Protein AF-A0A938W3B5-F1 (afdb_monomer_lite)

Sequence (223 aa):
MLPTAHIEVTWATLNLLQRKRGLFLDADYRLMALAALAPDVLDKPLALTLYRNTDAALFWGHNLWLHLAVWAAAWAWSRRQPAGAPFSAGRRSSLTPYLLAFSGHLVADRMWGFQESLFYPIGAGYWHPWVHVGKPAAMLDAYLEIVRTTPILLVFESLGLALLAWLVWDRGLWRRPALAAFLLTGRPPVAADAGPRSPAPTTRPAASRFRPILRWLFGWLLR

Structure (mmCIF, N/CA/C/O backbone):
data_AF-A0A938W3B5-F1
#
_entry.id   AF-A0A938W3B5-F1
#
loop_
_atom_site.group_PDB
_atom_site.id
_atom_site.type_symbol
_atom_site.label_atom_id
_atom_site.label_alt_id
_atom_site.label_comp_id
_atom_site.label_asym_id
_atom_site.label_entity_id
_atom_site.label_seq_id
_atom_site.pdbx_PDB_ins_code
_atom_site.Cartn_x
_atom_site.Cartn_y
_atom_site.Cartn_z
_atom_site.occupancy
_atom_site.B_iso_or_equiv
_atom_site.auth_seq_id
_atom_site.auth_comp_id
_atom_site.auth_asym_id
_atom_site.auth_atom_id
_atom_site.pdbx_PDB_model_num
ATOM 1 N N . MET A 1 1 ? 1.449 -6.866 -7.470 1.00 87.06 1 MET A N 1
ATOM 2 C CA . MET A 1 1 ? 0.043 -7.345 -7.486 1.00 87.06 1 MET A CA 1
ATOM 3 C C . MET A 1 1 ? -0.791 -6.277 -8.193 1.00 87.06 1 MET A C 1
ATOM 5 O O . MET A 1 1 ? -0.211 -5.267 -8.568 1.00 87.06 1 MET A O 1
ATOM 9 N N . LEU A 1 2 ? -2.089 -6.454 -8.469 1.00 91.44 2 LEU A N 1
ATOM 10 C CA . LEU A 1 2 ? -2.894 -5.298 -8.892 1.00 91.44 2 LEU A CA 1
ATOM 11 C C . LEU A 1 2 ? -3.271 -4.457 -7.660 1.00 91.44 2 LEU A C 1
ATOM 13 O O . LEU A 1 2 ? -3.281 -4.977 -6.537 1.00 91.44 2 LEU A O 1
ATOM 17 N N . PRO A 1 3 ? -3.619 -3.167 -7.847 1.00 92.12 3 PRO A N 1
ATOM 18 C CA . PRO A 1 3 ? -3.956 -2.262 -6.746 1.00 92.12 3 PRO A CA 1
ATOM 19 C C . PRO A 1 3 ? -5.003 -2.823 -5.771 1.00 92.12 3 PRO A C 1
ATOM 21 O O . PRO A 1 3 ? -4.908 -2.617 -4.562 1.00 92.12 3 PRO A O 1
ATOM 24 N N . THR A 1 4 ? -5.988 -3.561 -6.283 1.00 94.75 4 THR A N 1
ATOM 25 C CA . THR A 1 4 ? -7.049 -4.200 -5.495 1.00 94.75 4 THR A CA 1
ATOM 26 C C . THR A 1 4 ? -6.487 -5.173 -4.470 1.00 94.75 4 THR A C 1
ATOM 28 O O . THR A 1 4 ? -6.723 -4.993 -3.273 1.00 94.75 4 THR A O 1
ATOM 31 N N . ALA A 1 5 ? -5.654 -6.123 -4.889 1.00 95.38 5 ALA A N 1
ATOM 32 C CA . ALA A 1 5 ? -5.126 -7.125 -3.978 1.00 95.38 5 ALA A CA 1
ATOM 33 C C . ALA A 1 5 ? -4.217 -6.535 -2.882 1.00 95.38 5 ALA A C 1
ATOM 35 O O . ALA A 1 5 ? -4.187 -7.069 -1.769 1.00 95.38 5 ALA A O 1
ATOM 36 N N . HIS A 1 6 ? -3.535 -5.403 -3.121 1.00 97.00 6 HIS A N 1
ATOM 37 C CA . HIS A 1 6 ? -2.806 -4.698 -2.054 1.00 97.00 6 HIS A CA 1
ATOM 38 C C . HIS A 1 6 ? -3.739 -4.240 -0.932 1.00 97.00 6 HIS A C 1
ATOM 40 O O . HIS A 1 6 ? -3.416 -4.417 0.245 1.00 97.00 6 HIS A O 1
ATOM 46 N N . ILE A 1 7 ? -4.903 -3.679 -1.270 1.00 97.94 7 ILE A N 1
ATOM 47 C CA . ILE A 1 7 ? -5.892 -3.235 -0.280 1.00 97.94 7 ILE A CA 1
ATOM 48 C C . ILE A 1 7 ? -6.441 -4.440 0.479 1.00 97.94 7 ILE A C 1
ATOM 50 O O . ILE A 1 7 ? -6.482 -4.437 1.708 1.00 97.94 7 ILE A O 1
ATOM 54 N N . GLU A 1 8 ? -6.831 -5.481 -0.249 1.00 98.19 8 GLU A N 1
ATOM 55 C CA . GLU A 1 8 ? -7.512 -6.652 0.297 1.00 98.19 8 GLU A CA 1
ATOM 56 C C . GLU A 1 8 ? -6.625 -7.422 1.280 1.00 98.19 8 GLU A C 1
ATOM 58 O O . GLU A 1 8 ? -7.030 -7.683 2.418 1.00 98.19 8 GLU A O 1
ATOM 63 N N . VAL A 1 9 ? -5.379 -7.709 0.889 1.00 97.88 9 VAL A N 1
ATOM 64 C CA . VAL A 1 9 ? -4.388 -8.357 1.758 1.00 97.88 9 VAL A CA 1
ATOM 65 C C . VAL A 1 9 ? -4.057 -7.474 2.961 1.00 97.88 9 VAL A C 1
ATOM 67 O O . VAL A 1 9 ? -3.978 -7.978 4.087 1.00 97.88 9 VAL A O 1
ATOM 70 N N . THR A 1 10 ? -3.907 -6.160 2.764 1.00 98.12 10 THR A N 1
ATOM 71 C CA . THR A 1 10 ? -3.635 -5.211 3.856 1.00 98.12 10 THR A CA 1
ATOM 72 C C . THR A 1 10 ? -4.766 -5.206 4.882 1.00 98.12 10 THR A C 1
ATOM 74 O O . THR A 1 10 ? -4.525 -5.350 6.084 1.00 98.12 10 THR A O 1
ATOM 77 N N . TRP A 1 11 ? -6.010 -5.083 4.422 1.00 98.31 11 TRP A N 1
ATOM 78 C CA . TRP A 1 11 ? -7.192 -5.081 5.276 1.00 98.31 11 TRP A CA 1
ATOM 79 C C . TRP A 1 11 ? -7.374 -6.406 6.009 1.00 98.31 11 TRP A C 1
ATOM 81 O O . TRP A 1 11 ? -7.609 -6.409 7.217 1.00 98.31 11 TRP A O 1
ATOM 91 N N . ALA A 1 12 ? -7.222 -7.534 5.319 1.00 98.12 12 ALA A N 1
ATOM 92 C CA . ALA A 1 12 ? -7.322 -8.847 5.939 1.00 98.12 12 ALA A CA 1
ATOM 93 C C . ALA A 1 12 ? -6.214 -9.079 6.979 1.00 98.12 12 ALA A C 1
ATOM 95 O O . ALA A 1 12 ? -6.479 -9.578 8.075 1.00 98.12 12 ALA A O 1
ATOM 96 N N . THR A 1 13 ? -4.983 -8.651 6.695 1.00 98.12 13 THR A N 1
ATOM 97 C CA . THR A 1 13 ? -3.868 -8.740 7.649 1.00 98.12 13 THR A CA 1
ATOM 98 C C . THR A 1 13 ? -4.131 -7.893 8.890 1.00 98.12 13 THR A C 1
ATOM 100 O O . THR A 1 13 ? -3.985 -8.384 10.013 1.00 98.12 13 THR A O 1
ATOM 103 N N . LEU A 1 14 ? -4.585 -6.647 8.716 1.00 97.50 14 LEU A N 1
ATOM 104 C CA . LEU A 1 14 ? -4.979 -5.791 9.835 1.00 97.50 14 LEU A CA 1
ATOM 105 C C . LEU A 1 14 ? -6.104 -6.436 10.649 1.00 97.50 14 LEU A C 1
ATOM 107 O O . LEU A 1 14 ? -6.022 -6.489 11.877 1.00 97.50 14 LEU A O 1
ATOM 111 N N . ASN A 1 15 ? -7.115 -6.985 9.975 1.00 97.38 15 ASN A N 1
ATOM 112 C CA . ASN A 1 15 ? -8.219 -7.676 10.624 1.00 97.38 15 ASN A CA 1
ATOM 113 C C . ASN A 1 15 ? -7.733 -8.843 11.479 1.00 97.38 15 ASN A C 1
ATOM 115 O O . ASN A 1 15 ? -8.106 -8.962 12.647 1.00 97.38 15 ASN A O 1
ATOM 119 N N . LEU A 1 16 ? -6.852 -9.675 10.927 1.00 96.56 16 LEU A N 1
ATOM 120 C CA . LEU A 1 16 ? -6.270 -10.808 11.631 1.00 96.56 16 LEU A CA 1
ATOM 121 C C . LEU A 1 16 ? -5.488 -10.359 12.873 1.00 96.56 16 LEU A C 1
ATOM 123 O O . LEU A 1 16 ? -5.649 -10.951 13.944 1.00 96.56 16 LEU A O 1
ATOM 127 N N . LEU A 1 17 ? -4.674 -9.306 12.757 1.00 95.69 17 LEU A N 1
ATOM 128 C CA . LEU A 1 17 ? -3.897 -8.751 13.869 1.00 95.69 17 LEU A CA 1
ATOM 129 C C . LEU A 1 17 ? -4.800 -8.178 14.967 1.00 95.69 17 LEU A C 1
ATOM 131 O O . LEU A 1 17 ? -4.591 -8.475 16.146 1.00 95.69 17 LEU A O 1
ATOM 135 N N . GLN A 1 18 ? -5.847 -7.443 14.597 1.00 94.25 18 GLN A N 1
ATOM 136 C CA . GLN A 1 18 ? -6.852 -6.947 15.538 1.00 94.25 18 GLN A CA 1
ATOM 137 C C . GLN A 1 18 ? -7.551 -8.109 16.259 1.00 94.25 18 GLN A C 1
ATOM 139 O O . GLN A 1 18 ? -7.629 -8.126 17.486 1.00 94.25 18 GLN A O 1
ATOM 144 N N . ARG A 1 19 ? -8.004 -9.127 15.517 1.00 92.31 19 ARG A N 1
ATOM 145 C CA . ARG A 1 19 ? -8.781 -10.259 16.053 1.00 92.31 19 ARG A CA 1
ATOM 146 C C . ARG A 1 19 ? -7.960 -11.191 16.936 1.00 92.31 19 ARG A C 1
ATOM 148 O O . ARG A 1 19 ? -8.452 -11.652 17.962 1.00 92.31 19 ARG A O 1
ATOM 155 N N . LYS A 1 20 ? -6.731 -11.515 16.527 1.00 94.44 20 LYS A N 1
ATOM 156 C CA . LYS A 1 20 ? -5.892 -12.514 17.209 1.00 94.44 20 LYS A CA 1
ATOM 157 C C . LYS A 1 20 ? -4.976 -11.911 18.263 1.00 94.44 20 LYS A C 1
ATOM 159 O O . LYS A 1 20 ? -4.578 -12.628 19.177 1.00 94.44 20 LYS A O 1
ATOM 164 N N . ARG A 1 21 ? -4.583 -10.644 18.111 1.00 92.88 21 ARG A N 1
ATOM 165 C CA . ARG A 1 21 ? -3.552 -10.011 18.947 1.00 92.88 21 ARG A CA 1
ATOM 166 C C . ARG A 1 21 ? -4.010 -8.724 19.625 1.00 92.88 21 ARG A C 1
ATOM 168 O O . ARG A 1 21 ? -3.257 -8.211 20.442 1.00 92.88 21 ARG A O 1
ATOM 175 N N . GLY A 1 22 ? -5.198 -8.202 19.307 1.00 90.75 22 GLY A N 1
ATOM 176 C CA . GLY A 1 22 ? -5.665 -6.926 19.854 1.00 90.75 22 GLY A CA 1
ATOM 177 C C . GLY A 1 22 ? -4.799 -5.735 19.428 1.00 90.75 22 GLY A C 1
ATOM 178 O O . GLY A 1 22 ? -4.763 -4.728 20.127 1.00 90.75 22 GLY A O 1
ATOM 179 N N . LEU A 1 23 ? -4.061 -5.855 18.318 1.00 91.88 23 LEU A N 1
ATOM 180 C CA . LEU A 1 23 ? -3.173 -4.801 17.824 1.00 91.88 23 LEU A CA 1
ATOM 181 C C . LEU A 1 23 ? -3.927 -3.852 16.894 1.00 91.88 23 LEU A C 1
ATOM 183 O O . LEU A 1 23 ? -4.778 -4.295 16.129 1.00 91.88 23 LEU A O 1
ATOM 187 N N . PHE A 1 24 ? -3.562 -2.567 16.924 1.00 93.00 24 PHE A N 1
ATOM 188 C CA . PHE A 1 24 ? -4.045 -1.542 15.986 1.00 93.00 24 PHE A CA 1
ATOM 189 C C . PHE A 1 24 ? -5.577 -1.416 15.930 1.00 93.00 24 PHE A C 1
ATOM 191 O O . PHE A 1 24 ? -6.151 -1.216 14.861 1.00 93.00 24 PHE A O 1
ATOM 198 N N . LEU A 1 25 ? -6.263 -1.577 17.067 1.00 91.06 25 LEU A N 1
ATOM 199 C CA . LEU A 1 25 ? -7.733 -1.573 17.149 1.00 91.06 25 LEU A CA 1
ATOM 200 C C . LEU A 1 25 ? -8.373 -0.260 16.671 1.00 91.06 25 LEU A C 1
ATOM 202 O O . LEU A 1 25 ? -9.535 -0.248 16.279 1.00 91.06 25 LEU A O 1
ATOM 206 N N . ASP A 1 26 ? -7.619 0.834 16.704 1.00 90.62 26 ASP A N 1
ATOM 207 C CA . ASP A 1 26 ? -8.043 2.181 16.336 1.00 90.62 26 ASP A CA 1
ATOM 208 C C . ASP A 1 26 ? -7.710 2.572 14.886 1.00 90.62 26 ASP A C 1
ATOM 210 O O . ASP A 1 26 ? -8.119 3.660 14.456 1.00 90.62 26 ASP A O 1
ATOM 214 N N . ALA A 1 27 ? -7.010 1.703 14.143 1.00 93.94 27 ALA A N 1
ATOM 215 C CA . ALA A 1 27 ? -6.615 1.941 12.758 1.00 93.94 27 ALA A CA 1
ATOM 216 C C . ALA A 1 27 ? -7.830 2.078 11.824 1.00 93.94 27 ALA A C 1
ATOM 218 O O . ALA A 1 27 ? -8.776 1.289 11.878 1.00 93.94 27 ALA A O 1
ATOM 219 N N . ASP A 1 28 ? -7.780 3.087 10.956 1.00 95.62 28 ASP A N 1
ATOM 220 C CA . ASP A 1 28 ? -8.790 3.395 9.945 1.00 95.62 28 ASP A CA 1
ATOM 221 C C . ASP A 1 28 ? -8.452 2.650 8.646 1.00 95.62 28 ASP A C 1
ATOM 223 O O . ASP A 1 28 ? -7.429 2.904 8.010 1.00 95.62 28 ASP A O 1
ATOM 227 N N . TYR A 1 29 ? -9.316 1.727 8.228 1.00 97.56 29 TYR A N 1
ATOM 228 C CA . TYR A 1 29 ? -9.116 0.898 7.040 1.00 97.56 29 TYR A CA 1
ATOM 229 C C . TYR A 1 29 ? -9.048 1.726 5.748 1.00 97.56 29 TYR A C 1
ATOM 231 O O . TYR A 1 29 ? -8.360 1.334 4.810 1.00 97.56 29 TYR A O 1
ATOM 239 N N . ARG A 1 30 ? -9.675 2.902 5.679 1.00 97.94 30 ARG A N 1
ATOM 240 C CA . ARG A 1 30 ? -9.581 3.779 4.500 1.00 97.94 30 ARG A CA 1
ATOM 241 C C . ARG A 1 30 ? -8.179 4.351 4.385 1.00 97.94 30 ARG A C 1
ATOM 243 O O . ARG A 1 30 ? -7.579 4.293 3.318 1.00 97.94 30 ARG A O 1
ATOM 250 N N . LEU A 1 31 ? -7.630 4.830 5.502 1.00 97.50 31 LEU A N 1
ATOM 251 C CA . LEU A 1 31 ? -6.246 5.300 5.552 1.00 97.50 31 LEU A CA 1
ATOM 252 C C . LEU A 1 31 ? -5.253 4.158 5.303 1.00 97.50 31 LEU A C 1
ATOM 254 O O . LEU A 1 31 ? -4.228 4.382 4.673 1.00 97.50 31 LEU A O 1
ATOM 258 N N . MET A 1 32 ? -5.568 2.930 5.725 1.00 98.12 32 MET A N 1
ATOM 259 C CA . MET A 1 32 ? -4.772 1.747 5.374 1.00 98.12 32 MET A CA 1
ATOM 260 C C . MET A 1 32 ? -4.786 1.459 3.875 1.00 98.12 32 MET A C 1
ATOM 262 O O . MET A 1 32 ? -3.739 1.140 3.326 1.00 98.12 32 MET A O 1
ATOM 266 N N . ALA A 1 33 ? -5.941 1.589 3.214 1.00 98.12 33 ALA A N 1
ATOM 267 C CA . ALA A 1 33 ? -6.038 1.432 1.764 1.00 98.12 33 ALA A CA 1
ATOM 268 C C . ALA A 1 33 ? -5.225 2.515 1.044 1.00 98.12 33 ALA A C 1
ATOM 270 O O . ALA A 1 33 ? -4.438 2.198 0.159 1.00 98.12 33 ALA A O 1
ATOM 271 N N . LEU A 1 34 ? -5.345 3.777 1.474 1.00 98.00 34 LEU A N 1
ATOM 272 C CA . LEU A 1 34 ? -4.538 4.872 0.932 1.00 98.00 34 LEU A CA 1
ATOM 273 C C . LEU A 1 34 ? -3.041 4.632 1.143 1.00 98.00 34 LEU A C 1
ATOM 275 O O . LEU A 1 34 ? -2.269 4.802 0.209 1.00 98.00 34 LEU A O 1
ATOM 279 N N . ALA A 1 35 ? -2.627 4.199 2.335 1.00 98.00 35 ALA A N 1
ATOM 280 C CA . ALA A 1 35 ? -1.230 3.891 2.622 1.00 98.00 35 ALA A CA 1
ATOM 281 C C . ALA A 1 35 ? -0.712 2.726 1.765 1.00 98.00 35 ALA A C 1
ATOM 283 O O . ALA A 1 35 ? 0.391 2.813 1.234 1.00 98.00 35 ALA A O 1
ATOM 284 N N . ALA A 1 36 ? -1.514 1.672 1.588 1.00 98.19 36 ALA A N 1
ATOM 285 C CA . ALA A 1 36 ? -1.175 0.528 0.747 1.00 98.19 36 ALA A CA 1
ATOM 286 C C . ALA A 1 36 ? -1.092 0.883 -0.744 1.00 98.19 36 ALA A C 1
ATOM 288 O O . ALA A 1 36 ? -0.354 0.227 -1.463 1.00 98.19 36 ALA A O 1
ATOM 289 N N . LEU A 1 37 ? -1.829 1.894 -1.212 1.00 98.19 37 LEU A N 1
ATOM 290 C CA . LEU A 1 37 ? -1.815 2.352 -2.606 1.00 98.19 37 LEU A CA 1
ATOM 291 C C . LEU A 1 37 ? -0.874 3.532 -2.865 1.00 98.19 37 LEU A C 1
ATOM 293 O O . LEU A 1 37 ? -0.665 3.897 -4.019 1.00 98.19 37 LEU A O 1
ATOM 297 N N . ALA A 1 38 ? -0.342 4.170 -1.823 1.00 98.12 38 ALA A N 1
ATOM 298 C CA . ALA A 1 38 ? 0.432 5.398 -1.968 1.00 98.12 38 ALA A CA 1
ATOM 299 C C . ALA A 1 38 ? 1.646 5.266 -2.913 1.00 98.12 38 ALA A C 1
ATOM 301 O O . ALA A 1 38 ? 1.841 6.199 -3.691 1.00 98.12 38 ALA A O 1
ATOM 302 N N . PRO A 1 39 ? 2.416 4.155 -2.928 1.00 98.38 39 PRO A N 1
ATOM 303 C CA . PRO A 1 39 ? 3.483 3.944 -3.912 1.00 98.38 39 PRO A CA 1
ATOM 304 C C . PRO A 1 39 ? 2.996 4.050 -5.361 1.00 98.38 39 PRO A C 1
ATOM 306 O O . PRO A 1 39 ? 3.491 4.871 -6.129 1.00 98.38 39 PRO A O 1
ATOM 309 N N . ASP A 1 40 ? 1.948 3.301 -5.700 1.00 96.94 40 ASP A N 1
ATOM 310 C CA . ASP A 1 40 ? 1.314 3.308 -7.020 1.00 96.94 40 ASP A CA 1
ATOM 311 C C . ASP A 1 40 ? 0.741 4.673 -7.409 1.00 96.94 40 ASP A C 1
ATOM 313 O O . ASP A 1 40 ? 0.864 5.118 -8.552 1.00 96.94 40 ASP A O 1
ATOM 317 N N . VAL A 1 41 ? 0.063 5.330 -6.464 1.00 97.00 41 VAL A N 1
ATOM 318 C CA . VAL A 1 41 ? -0.537 6.654 -6.675 1.00 97.00 41 VAL A CA 1
ATOM 319 C C . VAL A 1 41 ? 0.541 7.711 -6.892 1.00 97.00 41 VAL A C 1
ATOM 321 O O . VAL A 1 41 ? 0.292 8.672 -7.614 1.00 97.00 41 VAL A O 1
ATOM 324 N N . LEU A 1 42 ? 1.726 7.542 -6.302 1.00 97.38 42 LEU A N 1
ATOM 325 C CA . LEU A 1 42 ? 2.864 8.420 -6.542 1.00 97.38 42 LEU A CA 1
ATOM 326 C C . LEU A 1 42 ? 3.485 8.160 -7.919 1.00 97.38 42 LEU A C 1
ATOM 328 O O . LEU A 1 42 ? 3.744 9.106 -8.660 1.00 97.38 42 LEU A O 1
ATOM 332 N N . ASP A 1 43 ? 3.685 6.896 -8.284 1.00 96.69 43 ASP A N 1
ATOM 333 C CA . ASP A 1 43 ? 4.454 6.544 -9.478 1.00 96.69 43 ASP A CA 1
ATOM 334 C C . ASP A 1 43 ? 3.680 6.717 -10.784 1.00 96.69 43 ASP A C 1
ATOM 336 O O . ASP A 1 43 ? 4.255 7.169 -11.772 1.00 96.69 43 ASP A O 1
ATOM 340 N N . LYS A 1 44 ? 2.369 6.452 -10.813 1.00 93.88 44 LYS A N 1
ATOM 341 C CA . LYS A 1 44 ? 1.574 6.568 -12.053 1.00 93.88 44 LYS A CA 1
ATOM 342 C C . LYS A 1 44 ? 1.546 7.994 -12.626 1.00 93.88 44 LYS A C 1
ATOM 344 O O . LYS A 1 44 ? 1.797 8.149 -13.822 1.00 93.88 44 LYS A O 1
ATOM 349 N N . PRO A 1 45 ? 1.297 9.059 -11.837 1.00 95.06 45 PRO A N 1
ATOM 350 C CA . PRO A 1 45 ? 1.410 10.428 -12.332 1.00 95.06 45 PRO A CA 1
ATOM 351 C C . PRO A 1 45 ? 2.826 10.768 -12.797 1.00 95.06 45 PRO A C 1
ATOM 353 O O . PRO A 1 45 ? 2.978 11.439 -13.817 1.00 95.06 45 PRO A O 1
ATOM 356 N N . LEU A 1 46 ? 3.858 10.293 -12.092 1.00 95.56 46 LEU A N 1
ATOM 357 C CA . LEU A 1 46 ? 5.251 10.508 -12.483 1.00 95.56 46 LEU A CA 1
ATOM 358 C C . LEU A 1 46 ? 5.562 9.844 -13.830 1.00 95.56 46 LEU A C 1
ATOM 360 O O . LEU A 1 46 ? 6.152 10.492 -14.694 1.00 95.56 46 LEU A O 1
ATOM 364 N N . ALA A 1 47 ? 5.085 8.615 -14.043 1.00 94.00 47 ALA A N 1
ATOM 365 C CA . ALA A 1 47 ? 5.183 7.887 -15.306 1.00 94.00 47 ALA A CA 1
ATOM 366 C C . ALA A 1 47 ? 4.529 8.653 -16.464 1.00 94.00 47 ALA A C 1
ATOM 368 O O . ALA A 1 47 ? 5.083 8.737 -17.554 1.00 94.00 47 ALA A O 1
ATOM 369 N N . LEU A 1 48 ? 3.357 9.250 -16.229 1.00 93.44 48 LEU A N 1
ATOM 370 C CA . LEU A 1 48 ? 2.597 9.966 -17.258 1.00 93.44 48 LEU A CA 1
ATOM 371 C C . LEU A 1 48 ? 3.120 11.382 -17.541 1.00 93.44 48 LEU A C 1
ATOM 373 O O . LEU A 1 48 ? 2.779 11.963 -18.571 1.00 93.44 48 LEU A O 1
ATOM 377 N N . THR A 1 49 ? 3.921 11.958 -16.640 1.00 94.31 49 THR A N 1
ATOM 378 C CA . THR A 1 49 ? 4.352 13.362 -16.726 1.00 94.31 49 THR A CA 1
ATOM 379 C C . THR A 1 49 ? 5.870 13.499 -16.826 1.00 94.31 49 THR A C 1
ATOM 381 O O . THR A 1 49 ? 6.394 13.726 -17.916 1.00 94.31 49 THR A O 1
ATOM 384 N N . LEU A 1 50 ? 6.581 13.365 -15.706 1.00 96.06 50 LEU A N 1
ATOM 385 C CA . LEU A 1 50 ? 8.014 13.646 -15.593 1.00 96.06 50 LEU A CA 1
ATOM 386 C C . LEU A 1 50 ? 8.893 12.558 -16.225 1.00 96.06 50 LEU A C 1
ATOM 388 O O . LEU A 1 50 ? 9.935 12.876 -16.793 1.00 96.06 50 LEU A O 1
ATOM 392 N N . TYR A 1 51 ? 8.465 11.296 -16.172 1.00 94.56 51 TYR A N 1
ATOM 393 C CA . TYR A 1 51 ? 9.243 10.138 -16.626 1.00 94.56 51 TYR A CA 1
ATOM 394 C C . TYR A 1 51 ? 8.621 9.408 -17.824 1.00 94.56 51 TYR A C 1
ATOM 396 O O . TYR A 1 51 ? 8.918 8.247 -18.084 1.00 94.56 51 TYR A O 1
ATOM 404 N N . ARG A 1 52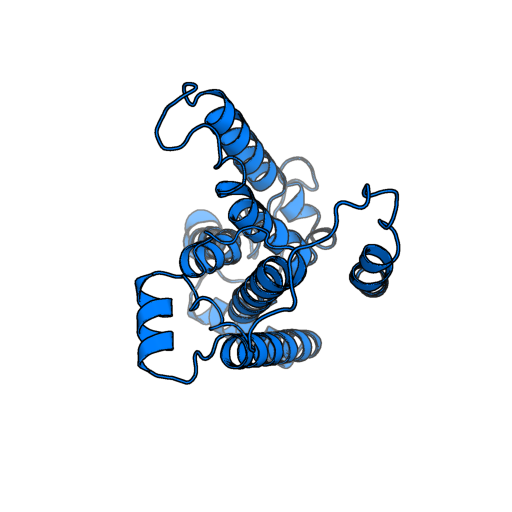 ? 7.808 10.100 -18.628 1.00 92.75 52 ARG A N 1
ATOM 405 C CA . ARG A 1 52 ? 7.106 9.510 -19.788 1.00 92.75 52 ARG A CA 1
ATOM 406 C C . ARG A 1 52 ? 7.990 8.807 -20.828 1.00 92.75 52 ARG A C 1
ATOM 408 O O . ARG A 1 52 ? 7.479 8.021 -21.615 1.00 92.75 52 ARG A O 1
ATOM 415 N N . ASN A 1 53 ? 9.285 9.124 -20.857 1.00 92.06 53 ASN A N 1
ATOM 416 C CA . ASN A 1 53 ? 10.248 8.639 -21.850 1.00 92.06 53 ASN A CA 1
ATOM 417 C C . ASN A 1 53 ? 11.256 7.633 -21.269 1.00 92.06 53 ASN A C 1
ATOM 419 O O . ASN A 1 53 ? 12.242 7.328 -21.930 1.00 92.06 53 ASN A O 1
ATOM 423 N N . THR A 1 54 ? 11.080 7.182 -20.024 1.00 91.69 54 THR A N 1
ATOM 424 C CA . THR A 1 54 ? 12.016 6.233 -19.396 1.00 91.69 54 THR A CA 1
ATOM 425 C C . THR A 1 54 ? 11.591 4.777 -19.563 1.00 91.69 54 THR A C 1
ATOM 427 O O . THR A 1 54 ? 12.286 3.904 -19.060 1.00 91.69 54 THR A O 1
ATOM 430 N N . ASP A 1 55 ? 10.433 4.525 -20.186 1.00 92.50 55 ASP A N 1
ATOM 431 C CA . ASP A 1 55 ? 9.818 3.198 -20.339 1.00 92.50 55 ASP A CA 1
ATOM 432 C C . ASP A 1 55 ? 9.771 2.393 -19.030 1.00 92.50 55 ASP A C 1
ATOM 434 O O . ASP A 1 55 ? 9.923 1.176 -19.016 1.00 92.50 55 ASP A O 1
ATOM 438 N N . ALA A 1 56 ? 9.556 3.088 -17.911 1.00 93.75 56 ALA A N 1
ATOM 439 C CA . ALA A 1 56 ? 9.492 2.519 -16.572 1.00 93.75 56 ALA A CA 1
ATOM 440 C C . ALA A 1 56 ? 8.159 2.888 -15.910 1.00 93.75 56 ALA A C 1
ATOM 442 O O . ALA A 1 56 ? 7.550 3.908 -16.234 1.00 93.75 56 ALA A O 1
ATOM 443 N N . ALA A 1 57 ? 7.718 2.059 -14.966 1.00 93.19 57 ALA A N 1
ATOM 444 C CA . ALA A 1 57 ? 6.508 2.301 -14.174 1.00 93.19 57 ALA A CA 1
ATOM 445 C C . ALA A 1 57 ? 6.773 2.334 -12.660 1.00 93.19 57 ALA A C 1
ATOM 447 O O . ALA A 1 57 ? 5.884 2.705 -11.899 1.00 93.19 57 ALA A O 1
ATOM 448 N N . LEU A 1 58 ? 7.985 1.962 -12.235 1.00 95.56 58 LEU A N 1
ATOM 449 C CA . LEU A 1 58 ? 8.398 1.864 -10.836 1.00 95.56 58 LEU A CA 1
ATOM 450 C C . LEU A 1 58 ? 9.442 2.949 -10.556 1.00 95.56 58 LEU A C 1
ATOM 452 O O . LEU A 1 58 ? 10.588 2.836 -11.006 1.00 95.56 58 LEU A O 1
ATOM 456 N N . PHE A 1 59 ? 9.033 3.993 -9.836 1.00 96.81 59 PHE A N 1
ATOM 457 C CA . PHE A 1 59 ? 9.823 5.192 -9.558 1.00 96.81 59 PHE A CA 1
ATOM 458 C C . PHE A 1 59 ? 10.038 5.369 -8.048 1.00 96.81 59 PHE A C 1
ATOM 460 O O . PHE A 1 59 ? 10.419 4.435 -7.342 1.00 96.81 59 PHE A O 1
ATOM 467 N N . TRP A 1 60 ? 9.844 6.590 -7.543 1.00 97.88 60 TRP A N 1
ATOM 468 C CA . TRP A 1 60 ? 10.110 6.958 -6.159 1.00 97.88 60 TRP A CA 1
ATOM 469 C C . TRP A 1 60 ? 9.191 6.244 -5.171 1.00 97.88 60 TRP A C 1
ATOM 471 O O . TRP A 1 60 ? 9.646 5.890 -4.088 1.00 97.88 60 TRP A O 1
ATOM 481 N N . GLY A 1 61 ? 7.935 5.993 -5.539 1.00 97.69 61 GLY A N 1
ATOM 482 C CA . GLY A 1 61 ? 6.977 5.221 -4.754 1.00 97.69 61 GLY A CA 1
ATOM 483 C C . GLY A 1 61 ? 7.476 3.815 -4.454 1.00 97.69 61 GLY A C 1
ATOM 484 O O . GLY A 1 61 ? 7.258 3.327 -3.354 1.00 97.69 61 GLY A O 1
ATOM 485 N N . HIS A 1 62 ? 8.225 3.219 -5.379 1.00 98.00 62 HIS A N 1
ATOM 486 C CA . HIS A 1 62 ? 8.831 1.897 -5.233 1.00 98.00 62 HIS A CA 1
ATOM 487 C C . HIS A 1 62 ? 10.314 1.924 -4.819 1.00 98.00 62 HIS A C 1
ATOM 489 O O . HIS A 1 62 ? 11.006 0.905 -4.860 1.00 98.00 62 HIS A O 1
ATOM 495 N N . ASN A 1 63 ? 10.823 3.081 -4.398 1.00 97.94 63 ASN A N 1
ATOM 496 C CA . ASN A 1 63 ? 12.229 3.271 -4.069 1.00 97.94 63 ASN A CA 1
ATOM 497 C C . ASN A 1 63 ? 12.501 3.122 -2.564 1.00 97.94 63 ASN A C 1
ATOM 499 O O . ASN A 1 63 ? 11.862 3.771 -1.732 1.00 97.94 63 ASN A O 1
ATOM 503 N N . LEU A 1 64 ? 13.512 2.333 -2.190 1.00 97.81 64 LEU A N 1
ATOM 504 C CA . LEU A 1 64 ? 13.833 2.046 -0.788 1.00 97.81 64 LEU A CA 1
ATOM 505 C C . LEU A 1 64 ? 14.120 3.317 0.021 1.00 97.81 64 LEU A C 1
ATOM 507 O O . LEU A 1 64 ? 13.708 3.416 1.179 1.00 97.81 64 LEU A O 1
ATOM 511 N N . TRP A 1 65 ? 14.802 4.298 -0.571 1.00 97.38 65 TRP A N 1
ATOM 512 C CA . TRP A 1 65 ? 15.185 5.522 0.130 1.00 97.38 65 TRP A CA 1
ATOM 513 C C . TRP A 1 65 ? 13.977 6.373 0.493 1.00 97.38 65 TRP A C 1
ATOM 515 O O . TRP A 1 65 ? 13.951 6.923 1.595 1.00 97.38 65 TRP A O 1
ATOM 525 N N . LEU A 1 66 ? 12.950 6.426 -0.365 1.00 97.94 66 LEU A N 1
ATOM 526 C CA . LEU A 1 66 ? 11.701 7.106 -0.022 1.00 97.94 66 LEU A CA 1
ATOM 527 C C . LEU A 1 66 ? 11.048 6.440 1.191 1.00 97.94 66 LEU A C 1
ATOM 529 O O . LEU A 1 66 ? 10.668 7.127 2.139 1.00 97.94 66 LEU A O 1
ATOM 533 N N . HIS A 1 67 ? 10.970 5.109 1.212 1.00 98.31 67 HIS A N 1
ATOM 534 C CA . HIS A 1 67 ? 10.412 4.393 2.358 1.00 98.31 67 HIS A CA 1
ATOM 535 C C . HIS A 1 67 ? 11.204 4.658 3.640 1.00 98.31 67 HIS A C 1
ATOM 537 O O . HIS A 1 67 ? 10.608 4.998 4.663 1.00 98.31 67 HIS A O 1
ATOM 543 N N . LEU A 1 68 ? 12.535 4.572 3.594 1.00 98.06 68 LEU A N 1
ATOM 544 C CA . LEU A 1 68 ? 13.382 4.882 4.748 1.00 98.06 68 LEU A CA 1
ATOM 545 C C . LEU A 1 68 ? 13.213 6.335 5.211 1.00 98.06 68 LEU A C 1
ATOM 547 O O . LEU A 1 68 ? 13.132 6.578 6.415 1.00 98.06 68 LEU A O 1
ATOM 551 N N . ALA A 1 69 ? 13.090 7.287 4.284 1.00 98.06 69 ALA A N 1
ATOM 552 C CA . ALA A 1 69 ? 12.842 8.689 4.597 1.00 98.06 69 ALA A CA 1
ATOM 553 C C . ALA A 1 69 ? 11.475 8.895 5.268 1.00 98.06 69 ALA A C 1
ATOM 555 O O . ALA A 1 69 ? 11.398 9.590 6.279 1.00 98.06 69 ALA A O 1
ATOM 556 N N . VAL A 1 70 ? 10.411 8.249 4.775 1.00 97.69 70 VAL A N 1
ATOM 557 C CA . VAL A 1 70 ? 9.070 8.294 5.388 1.00 97.69 70 VAL A CA 1
ATOM 558 C C . VAL A 1 70 ? 9.097 7.706 6.802 1.00 97.69 70 VAL A C 1
ATOM 560 O O . VAL A 1 70 ? 8.561 8.311 7.733 1.00 97.69 70 VAL A O 1
ATOM 563 N N . TRP A 1 71 ? 9.778 6.574 7.001 1.00 97.25 71 TRP A N 1
ATOM 564 C CA . TRP A 1 71 ? 9.972 5.982 8.329 1.00 97.25 71 TRP A CA 1
ATOM 565 C C . TRP A 1 71 ? 10.766 6.901 9.265 1.00 97.25 71 TRP A C 1
ATOM 567 O O . TRP A 1 71 ? 10.353 7.119 10.407 1.00 97.25 71 TRP A O 1
ATOM 577 N N . ALA A 1 72 ? 11.874 7.476 8.794 1.00 97.00 72 ALA A N 1
ATOM 578 C CA . ALA A 1 72 ? 12.701 8.396 9.568 1.00 97.00 72 ALA A CA 1
ATOM 579 C C . ALA A 1 72 ? 11.939 9.679 9.933 1.00 97.00 72 ALA A C 1
ATOM 581 O O . ALA A 1 72 ? 12.014 10.134 11.076 1.00 97.00 72 ALA A O 1
ATOM 582 N N . ALA A 1 73 ? 11.153 10.227 9.004 1.00 95.75 73 ALA A N 1
ATOM 583 C CA . ALA A 1 73 ? 10.307 11.392 9.232 1.00 95.75 73 ALA A CA 1
ATOM 584 C C . ALA A 1 73 ? 9.216 11.095 10.268 1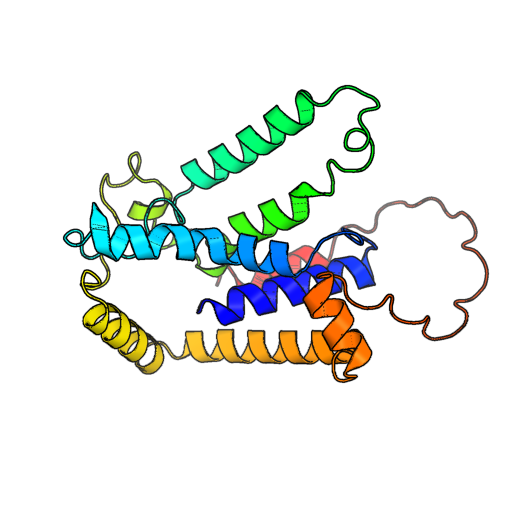.00 95.75 73 ALA A C 1
ATOM 586 O O . ALA A 1 73 ? 9.061 11.855 11.225 1.00 95.75 73 ALA A O 1
ATOM 587 N N . ALA A 1 74 ? 8.512 9.965 10.144 1.00 93.25 74 ALA A N 1
ATOM 588 C CA . ALA A 1 74 ? 7.509 9.545 11.121 1.00 93.25 74 ALA A CA 1
ATOM 589 C C . ALA A 1 74 ? 8.126 9.323 12.512 1.00 93.25 74 ALA A C 1
ATOM 591 O O . ALA A 1 74 ? 7.563 9.739 13.530 1.00 93.25 74 ALA A O 1
ATOM 592 N N . TRP A 1 75 ? 9.317 8.725 12.570 1.00 92.00 75 TRP A N 1
ATOM 593 C CA . TRP A 1 75 ? 10.064 8.548 13.810 1.00 92.00 75 TRP A CA 1
ATOM 594 C C . TRP A 1 75 ? 10.483 9.885 14.432 1.00 92.00 75 TRP A C 1
ATOM 596 O O . TRP A 1 75 ? 10.208 10.115 15.613 1.00 92.00 75 TRP A O 1
ATOM 606 N N . ALA A 1 76 ? 11.077 10.791 13.654 1.00 92.81 76 ALA A N 1
ATOM 607 C CA . ALA A 1 76 ? 11.486 12.117 14.112 1.00 92.81 76 ALA A CA 1
ATOM 608 C C . ALA A 1 76 ? 10.281 12.942 14.591 1.00 92.81 76 ALA A C 1
ATOM 610 O O . ALA A 1 76 ? 10.332 13.550 15.662 1.00 92.81 76 ALA A O 1
ATOM 611 N N . TRP A 1 77 ? 9.165 12.891 13.859 1.00 89.38 77 TRP A N 1
ATOM 612 C CA . TRP A 1 77 ? 7.900 13.506 14.256 1.00 89.38 77 TRP A CA 1
ATOM 613 C C . TRP A 1 77 ? 7.405 12.959 15.597 1.00 89.38 77 TRP A C 1
ATOM 615 O O . TRP A 1 77 ? 7.064 13.720 16.501 1.00 89.38 77 TRP A O 1
ATOM 625 N N . SER A 1 78 ? 7.454 11.636 15.781 1.00 85.50 78 SER A N 1
ATOM 626 C CA . SER A 1 78 ? 7.043 10.982 17.030 1.00 85.50 78 SER A CA 1
ATOM 627 C C . SER A 1 78 ? 7.925 11.323 18.242 1.00 85.50 78 SER A C 1
ATOM 629 O O . SER A 1 78 ? 7.528 11.062 19.381 1.00 85.50 78 SER A O 1
ATOM 631 N N . ARG A 1 79 ? 9.131 11.864 18.025 1.00 86.69 79 ARG A N 1
ATOM 632 C CA . ARG A 1 79 ? 10.026 12.348 19.090 1.00 86.69 79 ARG A CA 1
ATOM 633 C C . ARG A 1 79 ? 9.752 13.794 19.491 1.00 86.69 79 ARG A C 1
ATOM 635 O O . ARG A 1 79 ? 10.058 14.157 20.617 1.00 86.69 79 ARG A O 1
ATOM 642 N N . ARG A 1 80 ? 9.187 14.600 18.589 1.00 86.38 80 ARG A N 1
ATOM 643 C CA . ARG A 1 80 ? 8.907 16.027 18.819 1.00 86.38 80 ARG A CA 1
ATOM 644 C C . ARG A 1 80 ? 7.580 16.287 19.525 1.00 86.38 80 ARG A C 1
ATOM 646 O O . ARG A 1 80 ? 7.335 17.416 19.933 1.00 86.38 80 ARG A O 1
ATOM 653 N N . GLN A 1 81 ? 6.713 15.284 19.652 1.00 79.00 81 GLN A N 1
ATOM 654 C CA . GLN A 1 81 ? 5.435 15.484 20.327 1.00 79.00 81 GLN A CA 1
ATOM 655 C C . GLN A 1 81 ? 5.648 15.679 21.838 1.00 79.00 81 GLN A C 1
ATOM 657 O O . GLN A 1 81 ? 6.261 14.811 22.465 1.00 79.00 81 GLN A O 1
ATOM 662 N N . PRO A 1 82 ? 5.151 16.786 22.426 1.00 76.25 82 PRO A N 1
ATOM 663 C CA . PRO A 1 82 ? 5.294 17.037 23.851 1.00 76.25 82 PRO A CA 1
ATOM 664 C C . PRO A 1 82 ? 4.601 15.938 24.652 1.00 76.25 82 PRO A C 1
ATOM 666 O O . PRO A 1 82 ? 3.500 15.509 24.297 1.00 76.25 82 PRO A O 1
ATOM 669 N N . ALA A 1 83 ? 5.238 15.496 25.738 1.00 66.88 83 ALA A N 1
ATOM 670 C CA . ALA A 1 83 ? 4.637 14.564 26.681 1.00 66.88 83 ALA A CA 1
ATOM 671 C C . ALA A 1 83 ? 3.335 15.175 27.228 1.00 66.88 83 ALA A C 1
ATOM 673 O O . ALA A 1 83 ? 3.367 16.199 27.902 1.00 66.88 83 ALA A O 1
ATOM 674 N N . GLY A 1 84 ? 2.190 14.585 26.883 1.00 62.91 84 GLY A N 1
ATOM 675 C CA . GLY A 1 84 ? 0.869 15.072 27.290 1.00 62.91 84 GLY A CA 1
ATOM 676 C C . GLY A 1 84 ? 0.060 15.767 26.194 1.00 62.91 84 GLY A C 1
ATOM 677 O O . GLY A 1 84 ? -1.113 16.053 26.419 1.00 62.91 84 GLY A O 1
ATOM 678 N N . ALA A 1 85 ? 0.597 15.972 24.981 1.00 65.38 85 ALA A N 1
ATOM 679 C CA . ALA A 1 85 ? -0.268 16.313 23.852 1.00 65.38 85 ALA A CA 1
ATOM 680 C C . ALA A 1 85 ? -1.344 15.218 23.697 1.00 65.38 85 ALA A C 1
ATOM 682 O O . ALA A 1 85 ? -1.014 14.038 23.870 1.00 65.38 85 ALA A O 1
ATOM 683 N N . PRO A 1 86 ? -2.590 15.545 23.317 1.00 54.47 86 PRO A N 1
ATOM 684 C CA . PRO A 1 86 ? -3.687 14.574 23.172 1.00 54.47 86 PRO A CA 1
ATOM 685 C C . PRO A 1 86 ? -3.395 13.413 22.189 1.00 54.47 86 PRO A C 1
ATOM 687 O O . PRO A 1 86 ? -4.173 12.468 22.083 1.00 54.47 86 PRO A O 1
ATOM 690 N N . PHE A 1 87 ? -2.241 13.443 21.512 1.00 54.50 87 PHE A N 1
ATOM 691 C CA . PHE A 1 87 ? -1.727 12.432 20.589 1.00 54.50 87 PHE A CA 1
ATOM 692 C C . PHE A 1 87 ? -0.432 11.712 21.042 1.00 54.50 87 PHE A C 1
ATOM 694 O O . PHE A 1 87 ? 0.057 10.847 20.320 1.00 54.50 87 PHE A O 1
ATOM 701 N N . SER A 1 88 ? 0.135 12.018 22.216 1.00 48.53 88 SER A N 1
ATOM 702 C CA . SER A 1 88 ? 1.574 11.797 22.485 1.00 48.53 88 SER A CA 1
ATOM 703 C C . SER A 1 88 ? 1.985 10.522 23.238 1.00 48.53 88 SER A C 1
ATOM 705 O O . SER A 1 88 ? 3.101 10.060 23.019 1.00 48.53 88 SER A O 1
ATOM 707 N N . ALA A 1 89 ? 1.152 9.900 24.080 1.00 43.50 89 ALA A N 1
ATOM 708 C CA . ALA A 1 89 ? 1.653 8.837 24.978 1.00 43.50 89 ALA A CA 1
ATOM 709 C C . ALA A 1 89 ? 1.122 7.412 24.710 1.00 43.50 89 ALA A C 1
ATOM 711 O O . ALA A 1 89 ? 1.744 6.445 25.136 1.00 43.50 89 ALA A O 1
ATOM 712 N N . GLY A 1 90 ? 0.032 7.247 23.951 1.00 49.34 90 GLY A N 1
ATOM 713 C CA . GLY A 1 90 ? -0.542 5.925 23.620 1.00 49.34 90 GLY A CA 1
ATOM 714 C C . GLY A 1 90 ? -0.575 5.580 22.125 1.00 49.34 90 GLY A C 1
ATOM 715 O O . GLY A 1 90 ? -0.956 4.474 21.762 1.00 49.34 90 GLY A O 1
ATOM 716 N N . ARG A 1 91 ? -0.180 6.523 21.253 1.00 52.84 91 ARG A N 1
ATOM 717 C CA . ARG A 1 91 ? -0.390 6.480 19.791 1.00 52.84 91 ARG A CA 1
ATOM 718 C C . ARG A 1 91 ? 0.884 6.398 18.946 1.00 52.84 91 ARG A C 1
ATOM 720 O O . ARG A 1 91 ? 0.793 6.547 17.731 1.00 52.84 91 ARG A O 1
ATOM 727 N N . ARG A 1 92 ? 2.067 6.087 19.496 1.00 49.59 92 ARG A N 1
ATOM 728 C CA . ARG A 1 92 ? 3.184 5.638 18.624 1.00 49.59 92 ARG A CA 1
ATOM 729 C C . ARG A 1 92 ? 2.799 4.387 17.820 1.00 49.59 92 ARG A C 1
ATOM 731 O O . ARG A 1 92 ? 3.255 4.245 16.694 1.00 49.59 92 ARG A O 1
ATOM 738 N N . SER A 1 93 ? 1.876 3.575 18.345 1.00 57.09 93 SER A N 1
ATOM 739 C CA . SER A 1 93 ? 1.181 2.499 17.627 1.00 57.09 93 SER A CA 1
ATOM 740 C C . SER A 1 93 ? 0.250 2.975 16.504 1.00 57.09 93 SER A C 1
ATOM 742 O O . SER A 1 93 ? -0.137 2.154 15.682 1.00 57.09 93 SER A O 1
ATOM 744 N N . SER A 1 94 ? -0.127 4.259 16.450 1.00 76.31 94 SER A N 1
ATOM 745 C CA . SER A 1 94 ? -1.142 4.741 15.505 1.00 76.31 94 SER A CA 1
ATOM 746 C C . SER A 1 94 ? -0.613 4.858 14.084 1.00 76.31 94 SER A C 1
ATOM 748 O O . SER A 1 94 ? -1.344 4.534 13.160 1.00 76.31 94 SER A O 1
ATOM 750 N N . LEU A 1 95 ? 0.648 5.268 13.886 1.00 91.62 95 LEU A N 1
ATOM 751 C CA . LEU A 1 95 ? 1.215 5.395 12.537 1.00 91.62 95 LEU A CA 1
ATOM 752 C C . LEU A 1 95 ? 1.797 4.087 12.009 1.00 91.62 95 LEU A C 1
ATOM 754 O O . LEU A 1 95 ? 1.829 3.866 10.802 1.00 91.62 95 LEU A O 1
ATOM 758 N N . THR A 1 96 ? 2.234 3.209 12.912 1.00 94.94 96 THR A N 1
ATOM 759 C CA . THR A 1 96 ? 2.856 1.930 12.571 1.00 94.94 96 THR A CA 1
ATOM 760 C C . THR A 1 96 ? 2.065 1.096 11.559 1.00 94.94 96 THR A C 1
ATOM 762 O O . THR A 1 96 ? 2.690 0.671 10.591 1.00 94.94 96 THR A O 1
ATOM 765 N N . PRO A 1 97 ? 0.744 0.852 11.694 1.00 96.38 97 PRO A N 1
ATOM 766 C CA . PRO A 1 97 ? 0.031 0.019 10.728 1.00 96.38 97 PRO A CA 1
ATOM 767 C C . PRO A 1 97 ? 0.021 0.647 9.327 1.00 96.38 97 PRO A C 1
ATOM 769 O O . PRO A 1 97 ? 0.171 -0.081 8.351 1.00 96.38 97 PRO A O 1
ATOM 772 N N . TYR A 1 98 ? -0.044 1.978 9.213 1.00 97.50 98 TYR A N 1
ATOM 773 C CA . TYR A 1 98 ? 0.014 2.667 7.921 1.00 97.50 98 TYR A CA 1
ATOM 774 C C . TYR A 1 98 ? 1.416 2.627 7.307 1.00 97.50 98 TYR A C 1
ATOM 776 O O . TYR A 1 98 ? 1.549 2.376 6.117 1.00 97.50 98 TYR A O 1
ATOM 784 N N . LEU A 1 99 ? 2.471 2.811 8.110 1.00 97.62 99 LEU A N 1
ATOM 785 C CA . LEU A 1 99 ? 3.857 2.678 7.640 1.00 97.62 99 LEU A CA 1
ATOM 786 C C . LEU A 1 99 ? 4.166 1.247 7.182 1.00 97.62 99 LEU A C 1
ATOM 788 O O . LEU A 1 99 ? 4.851 1.047 6.182 1.00 97.62 99 LEU A O 1
ATOM 792 N N . LEU A 1 100 ? 3.639 0.252 7.902 1.00 97.56 100 LEU A N 1
ATOM 793 C CA . LEU A 1 100 ? 3.741 -1.152 7.519 1.00 97.56 100 LEU A CA 1
ATOM 794 C C . LEU A 1 100 ? 2.941 -1.455 6.252 1.00 97.56 100 LEU A C 1
ATOM 796 O O . LEU A 1 100 ? 3.428 -2.220 5.433 1.00 97.56 100 LEU A O 1
ATOM 800 N N . ALA A 1 101 ? 1.759 -0.864 6.062 1.00 98.12 101 ALA A N 1
ATOM 801 C CA . ALA A 1 101 ? 1.003 -0.998 4.817 1.00 98.12 101 ALA A CA 1
ATOM 802 C C . ALA A 1 101 ? 1.746 -0.362 3.635 1.00 98.12 101 ALA A C 1
ATOM 804 O O . ALA A 1 101 ? 1.909 -0.999 2.599 1.00 98.12 101 ALA A O 1
ATOM 805 N N . PHE A 1 102 ? 2.269 0.852 3.830 1.00 98.38 102 PHE A N 1
ATOM 806 C CA . PHE A 1 102 ? 3.070 1.571 2.845 1.00 98.38 102 PHE A CA 1
ATOM 807 C C . PHE A 1 102 ? 4.301 0.762 2.426 1.00 98.38 102 PHE A C 1
ATOM 809 O O . PHE A 1 102 ? 4.451 0.422 1.261 1.00 98.38 102 PHE A O 1
ATOM 816 N N . SER A 1 103 ? 5.161 0.370 3.370 1.00 98.38 103 SER A N 1
ATOM 817 C CA . SER A 1 103 ? 6.358 -0.432 3.069 1.00 98.38 103 SER A CA 1
ATOM 818 C C . SER A 1 103 ? 6.067 -1.885 2.707 1.00 98.38 103 SER A C 1
ATOM 820 O O . SER A 1 103 ? 6.857 -2.505 2.000 1.00 98.38 103 SER A O 1
ATOM 822 N N . GLY A 1 104 ? 4.941 -2.433 3.160 1.00 97.81 104 GLY A N 1
ATOM 823 C CA . GLY A 1 104 ? 4.470 -3.760 2.774 1.00 97.81 104 GLY A CA 1
ATOM 824 C C . GLY A 1 104 ? 4.199 -3.861 1.275 1.00 97.81 104 GLY A C 1
ATOM 825 O O . GLY A 1 104 ? 4.336 -4.947 0.718 1.00 97.81 104 GLY A O 1
ATOM 826 N N . HIS A 1 105 ? 3.918 -2.735 0.613 1.00 97.81 105 HIS A N 1
ATOM 827 C CA . HIS A 1 105 ? 3.785 -2.657 -0.837 1.00 97.81 105 HIS A CA 1
ATOM 828 C C . HIS A 1 105 ? 5.043 -3.155 -1.566 1.00 97.81 105 HIS A C 1
ATOM 830 O O . HIS A 1 105 ? 4.935 -4.024 -2.425 1.00 97.81 105 HIS A O 1
ATOM 836 N N . LEU A 1 106 ? 6.244 -2.726 -1.144 1.00 97.69 106 LEU A N 1
ATOM 837 C CA . LEU A 1 106 ? 7.508 -3.186 -1.742 1.00 97.69 106 LEU A CA 1
ATOM 838 C C . LEU A 1 106 ? 7.677 -4.709 -1.653 1.00 97.69 106 LEU A C 1
ATOM 840 O O . LEU A 1 106 ? 8.234 -5.339 -2.551 1.00 97.69 106 LEU A O 1
ATOM 844 N N . VAL A 1 107 ? 7.217 -5.298 -0.546 1.00 96.94 107 VAL A N 1
ATOM 845 C CA . VAL A 1 107 ? 7.284 -6.747 -0.323 1.00 96.94 107 VAL A CA 1
ATOM 846 C C . VAL A 1 107 ? 6.274 -7.467 -1.210 1.00 96.94 107 VAL A C 1
ATOM 848 O O . VAL A 1 107 ? 6.626 -8.461 -1.842 1.00 96.94 107 VAL A O 1
ATOM 851 N N . ALA A 1 108 ? 5.042 -6.958 -1.277 1.00 95.00 108 ALA A N 1
ATOM 852 C CA . ALA A 1 108 ? 3.975 -7.507 -2.111 1.00 95.00 108 ALA A CA 1
ATOM 853 C C . ALA A 1 108 ? 4.343 -7.495 -3.605 1.00 95.00 108 ALA A C 1
ATOM 855 O O . ALA A 1 108 ? 4.046 -8.452 -4.321 1.00 95.00 108 ALA A O 1
ATOM 856 N N . ASP A 1 109 ? 5.076 -6.473 -4.044 1.00 94.75 109 ASP A N 1
ATOM 857 C CA . ASP A 1 109 ? 5.556 -6.347 -5.423 1.00 94.75 109 ASP A CA 1
ATOM 858 C C . ASP A 1 109 ? 6.903 -7.004 -5.687 1.00 94.75 109 ASP A C 1
ATOM 860 O O . ASP A 1 109 ? 7.380 -7.028 -6.820 1.00 94.75 109 ASP A O 1
ATOM 864 N N . ARG A 1 110 ? 7.485 -7.638 -4.665 1.00 95.19 110 ARG A N 1
ATOM 865 C CA . ARG A 1 110 ? 8.762 -8.348 -4.765 1.00 95.19 110 ARG A CA 1
ATOM 866 C C . ARG A 1 110 ? 9.868 -7.454 -5.316 1.00 95.19 110 ARG A C 1
ATOM 868 O O . ARG A 1 110 ? 10.683 -7.883 -6.131 1.00 95.19 110 ARG A O 1
ATOM 875 N N . MET A 1 111 ? 9.924 -6.215 -4.828 1.00 96.25 111 MET A N 1
ATOM 876 C CA . MET A 1 111 ? 10.807 -5.174 -5.358 1.00 96.25 111 MET A CA 1
ATOM 877 C C . MET A 1 111 ? 12.299 -5.522 -5.329 1.00 96.25 111 MET A C 1
ATOM 879 O O . MET A 1 111 ? 13.085 -4.912 -6.047 1.00 96.25 111 MET A O 1
ATOM 883 N N . TRP A 1 112 ? 12.706 -6.539 -4.566 1.00 95.94 112 TRP A N 1
ATOM 884 C CA . TRP A 1 112 ? 14.066 -7.083 -4.615 1.00 95.94 112 TRP A CA 1
ATOM 885 C C . TRP A 1 112 ? 14.467 -7.635 -5.994 1.00 95.94 112 TRP A C 1
ATOM 887 O O . TRP A 1 112 ? 15.663 -7.770 -6.247 1.00 95.94 112 TRP A O 1
ATOM 897 N N . GLY A 1 113 ? 13.503 -7.951 -6.868 1.00 95.19 113 GLY A N 1
ATOM 898 C CA . GLY A 1 113 ? 13.739 -8.330 -8.265 1.00 95.19 113 GLY A CA 1
ATOM 899 C C . GLY A 1 113 ? 13.964 -7.150 -9.219 1.00 95.19 113 GLY A C 1
ATOM 900 O O . GLY A 1 113 ? 14.416 -7.372 -10.334 1.00 95.19 113 GLY A O 1
ATOM 901 N N . PHE A 1 114 ? 13.692 -5.915 -8.783 1.00 95.31 114 PHE A N 1
ATOM 902 C CA . PHE A 1 114 ? 13.812 -4.682 -9.574 1.00 95.31 114 PHE A CA 1
ATOM 903 C C . PHE A 1 114 ? 14.822 -3.738 -8.914 1.00 95.31 114 PHE A C 1
ATOM 905 O O . PHE A 1 114 ? 14.495 -2.635 -8.464 1.00 95.31 114 PHE A O 1
ATOM 912 N N . GLN A 1 115 ? 16.059 -4.217 -8.768 1.00 96.25 115 GLN A N 1
ATOM 913 C CA . GLN A 1 115 ? 17.088 -3.549 -7.967 1.00 96.25 115 GLN A CA 1
ATOM 914 C C . GLN A 1 115 ? 17.453 -2.163 -8.506 1.00 96.25 115 GLN A C 1
ATOM 916 O O . GLN A 1 115 ? 17.811 -1.283 -7.720 1.00 96.25 115 GLN A O 1
ATOM 921 N N . GLU A 1 116 ? 17.316 -1.950 -9.816 1.00 96.31 116 GLU A N 1
ATOM 922 C CA . GLU A 1 116 ? 17.570 -0.670 -10.473 1.00 96.31 116 GLU A CA 1
ATOM 923 C C . GLU A 1 116 ? 16.654 0.417 -9.899 1.00 96.31 116 GLU A C 1
ATOM 925 O O . GLU A 1 116 ? 17.147 1.421 -9.386 1.00 96.31 116 GLU A O 1
ATOM 930 N N . SER A 1 117 ? 15.339 0.167 -9.864 1.00 96.81 117 SER A N 1
ATOM 931 C CA . SER A 1 117 ? 14.359 1.086 -9.268 1.00 96.81 117 SER A CA 1
ATOM 932 C C . SER A 1 117 ? 14.435 1.124 -7.740 1.00 96.81 117 SER A C 1
ATOM 934 O O . SER A 1 117 ? 14.365 2.205 -7.147 1.00 96.81 117 SER A O 1
ATOM 936 N N . LEU A 1 118 ? 14.616 -0.033 -7.089 1.00 97.69 118 LEU A N 1
ATOM 937 C CA . LEU A 1 118 ? 14.611 -0.130 -5.627 1.00 97.69 118 LEU A CA 1
ATOM 938 C C . LEU A 1 118 ? 15.746 0.684 -4.986 1.00 97.69 118 LEU A C 1
ATOM 940 O O . LEU A 1 118 ? 15.525 1.316 -3.953 1.00 97.69 118 LEU A O 1
ATOM 944 N N . PHE A 1 119 ? 16.940 0.688 -5.588 1.00 97.88 119 PHE A N 1
ATOM 945 C CA . PHE A 1 119 ? 18.125 1.367 -5.047 1.00 97.88 119 PHE A CA 1
ATOM 946 C C . PHE A 1 119 ? 18.516 2.648 -5.794 1.00 97.88 119 PHE A C 1
ATOM 948 O O . PHE A 1 119 ? 19.535 3.258 -5.451 1.00 97.88 119 PHE A O 1
ATOM 955 N N . TYR A 1 120 ? 17.733 3.089 -6.783 1.00 96.75 120 TYR A N 1
ATOM 956 C CA . TYR A 1 120 ? 17.983 4.334 -7.514 1.00 96.75 120 TYR A CA 1
ATOM 957 C C . TYR A 1 120 ? 18.204 5.525 -6.553 1.00 96.75 120 TYR A C 1
ATOM 959 O O . TYR A 1 120 ? 17.444 5.662 -5.594 1.00 96.75 120 TYR A O 1
ATOM 967 N N . PRO A 1 121 ? 19.201 6.407 -6.762 1.00 95.50 121 PRO A N 1
ATOM 968 C CA . PRO A 1 121 ? 20.155 6.430 -7.874 1.00 95.50 121 PRO A CA 1
ATOM 969 C C . PRO A 1 121 ? 21.458 5.651 -7.607 1.00 95.50 121 PRO A C 1
ATOM 971 O O . PRO A 1 121 ? 22.320 5.614 -8.474 1.00 95.50 121 PRO A O 1
ATOM 974 N N . ILE A 1 122 ? 21.626 5.054 -6.422 1.00 93.25 122 ILE A N 1
ATOM 975 C CA . ILE A 1 122 ? 22.896 4.451 -5.964 1.00 93.25 122 ILE A CA 1
ATOM 976 C C . ILE A 1 122 ? 23.119 3.039 -6.548 1.00 93.25 122 ILE A C 1
ATOM 978 O O . ILE A 1 122 ? 24.244 2.551 -6.556 1.00 93.25 122 ILE A O 1
ATOM 982 N N . GLY A 1 123 ? 22.063 2.384 -7.044 1.00 82.56 123 GLY A N 1
ATOM 983 C CA . GLY A 1 123 ? 22.143 1.105 -7.759 1.00 82.56 123 GLY A CA 1
ATOM 984 C C . GLY A 1 123 ? 22.667 1.251 -9.193 1.00 82.56 123 GLY A C 1
ATOM 985 O O . GLY A 1 123 ? 23.743 1.785 -9.434 1.00 82.56 123 GLY A O 1
ATOM 986 N N . ALA A 1 124 ? 21.890 0.792 -10.174 1.00 87.75 124 ALA A N 1
ATOM 987 C CA . ALA A 1 124 ? 22.289 0.856 -11.583 1.00 87.75 124 ALA A CA 1
ATOM 988 C C . ALA A 1 124 ? 22.231 2.275 -12.195 1.00 87.75 124 ALA A C 1
ATOM 990 O O . ALA A 1 124 ? 22.662 2.475 -13.327 1.00 87.75 124 ALA A O 1
ATOM 991 N N . GLY A 1 125 ? 21.693 3.260 -11.464 1.00 93.25 125 GLY A N 1
ATOM 992 C CA . GLY A 1 125 ? 21.593 4.653 -11.913 1.00 93.25 125 GLY A CA 1
ATOM 993 C C . GLY A 1 125 ? 20.464 4.936 -12.913 1.00 93.25 125 GLY A C 1
ATOM 994 O O . GLY A 1 125 ? 20.394 6.041 -13.443 1.00 93.25 125 GLY A O 1
ATOM 995 N N . TYR A 1 126 ? 19.570 3.976 -13.162 1.00 94.62 126 TYR A N 1
ATOM 996 C CA . TYR A 1 126 ? 18.383 4.130 -14.011 1.00 94.62 126 TYR A CA 1
ATOM 997 C C . TYR A 1 126 ? 17.174 3.394 -13.411 1.00 94.62 126 TYR A C 1
ATOM 999 O O . TYR A 1 126 ? 17.325 2.604 -12.481 1.00 94.62 126 TYR A O 1
ATOM 1007 N N . TRP A 1 127 ? 15.971 3.680 -13.913 1.00 96.50 127 TRP A N 1
ATOM 1008 C CA . TRP A 1 127 ? 14.732 3.002 -13.513 1.00 96.50 127 TRP A CA 1
ATOM 1009 C C . TRP A 1 127 ? 14.552 1.707 -14.299 1.00 96.50 127 TRP A C 1
ATOM 1011 O O . TRP A 1 127 ? 14.804 1.702 -15.500 1.00 96.50 127 TRP A O 1
ATOM 1021 N N . HIS A 1 128 ? 14.083 0.638 -13.654 1.00 95.50 128 HIS A N 1
ATOM 1022 C CA . HIS A 1 128 ? 13.878 -0.646 -14.320 1.00 95.50 128 HIS A CA 1
ATOM 1023 C C . HIS A 1 128 ? 12.926 -0.492 -15.525 1.00 95.50 128 HIS A C 1
ATOM 1025 O O . HIS A 1 128 ? 11.763 -0.113 -15.328 1.00 95.50 128 HIS A O 1
ATOM 1031 N N . PRO A 1 129 ? 13.393 -0.761 -16.759 1.00 93.31 129 PRO A N 1
ATOM 1032 C CA . PRO A 1 129 ? 12.559 -0.646 -17.943 1.00 93.31 129 PRO A CA 1
ATOM 1033 C C . PRO A 1 129 ? 11.550 -1.794 -17.979 1.00 93.31 129 PRO A C 1
ATOM 1035 O O . PRO A 1 129 ? 11.870 -2.932 -17.647 1.00 93.31 129 PRO A O 1
ATOM 1038 N N . TRP A 1 130 ? 10.326 -1.501 -18.397 1.00 87.56 130 TRP A N 1
ATOM 1039 C CA . TRP A 1 130 ? 9.259 -2.483 -18.526 1.00 87.56 130 TRP A CA 1
ATOM 1040 C C . TRP A 1 130 ? 8.556 -2.349 -19.879 1.00 87.56 130 TRP A C 1
ATOM 1042 O O . TRP A 1 130 ? 8.898 -3.075 -20.808 1.00 87.56 130 TRP A O 1
ATOM 1052 N N . VAL A 1 131 ? 7.608 -1.417 -20.012 1.00 85.75 131 VAL A N 1
ATOM 1053 C CA . VAL A 1 131 ? 6.973 -1.070 -21.291 1.00 85.75 131 VAL A CA 1
ATOM 1054 C C . VAL A 1 131 ? 6.694 0.426 -21.342 1.00 85.75 131 VAL A C 1
ATOM 1056 O O . VAL A 1 131 ? 6.641 1.107 -20.314 1.00 85.75 131 VAL A O 1
ATOM 1059 N N . HIS A 1 132 ? 6.452 0.941 -22.544 1.00 85.12 132 HIS A N 1
ATOM 1060 C CA . HIS A 1 132 ? 6.068 2.332 -22.712 1.00 85.12 132 HIS A CA 1
ATOM 1061 C C . HIS A 1 132 ? 4.698 2.622 -22.073 1.00 85.12 132 HIS A C 1
ATOM 1063 O O . HIS A 1 132 ? 3.656 2.246 -22.604 1.00 85.12 132 HIS A O 1
ATOM 1069 N N . VAL A 1 133 ? 4.692 3.347 -20.952 1.00 84.25 133 VAL A N 1
ATOM 1070 C CA . VAL A 1 133 ? 3.479 3.749 -20.207 1.00 84.25 133 VAL A CA 1
ATOM 1071 C C . VAL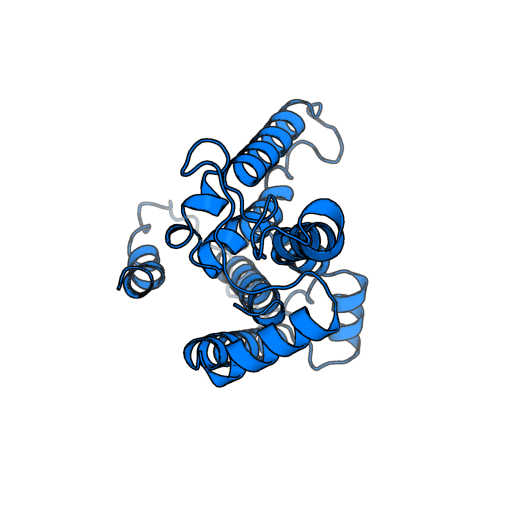 A 1 133 ? 3.188 5.253 -20.289 1.00 84.25 133 VAL A C 1
ATOM 1073 O O . VAL A 1 133 ? 2.351 5.770 -19.554 1.00 84.25 133 VAL A O 1
ATOM 1076 N N . GLY A 1 134 ? 3.841 5.977 -21.204 1.00 83.38 134 GLY A N 1
ATOM 1077 C CA . GLY A 1 134 ? 3.766 7.442 -21.306 1.00 83.38 134 GLY A CA 1
ATOM 1078 C C . GLY A 1 134 ? 2.421 8.016 -21.782 1.00 83.38 134 GLY A C 1
ATOM 1079 O O . GLY A 1 134 ? 2.284 9.233 -21.905 1.00 83.38 134 GLY A O 1
ATOM 1080 N N . LYS A 1 135 ? 1.421 7.172 -22.074 1.00 89.38 135 LYS A N 1
ATOM 1081 C CA . LYS A 1 135 ? 0.061 7.572 -22.479 1.00 89.38 135 LYS A CA 1
ATOM 1082 C C . LYS A 1 135 ? -0.983 6.699 -21.769 1.00 89.38 135 LYS A C 1
ATOM 1084 O O . LYS A 1 135 ? -0.743 5.502 -21.630 1.00 89.38 135 LYS A O 1
ATOM 1089 N N . PRO A 1 136 ? -2.175 7.227 -21.420 1.00 89.56 136 PRO A N 1
ATOM 1090 C CA . PRO A 1 136 ? -3.222 6.441 -20.756 1.00 89.56 136 PRO A CA 1
ATOM 1091 C C . PRO A 1 136 ? -3.638 5.172 -21.513 1.00 89.56 136 PRO A C 1
ATOM 1093 O O . PRO A 1 136 ? -3.811 4.127 -20.895 1.00 89.56 136 PRO A O 1
ATOM 1096 N N . ALA A 1 137 ? -3.753 5.242 -22.846 1.00 92.94 137 ALA A N 1
ATOM 1097 C CA . ALA A 1 137 ? -4.073 4.076 -23.673 1.00 92.94 137 ALA A CA 1
ATOM 1098 C C . ALA A 1 137 ? -2.968 3.009 -23.604 1.00 92.94 137 ALA A C 1
ATOM 1100 O O . ALA A 1 137 ? -3.260 1.853 -23.332 1.00 92.94 137 ALA A O 1
ATOM 1101 N N . ALA A 1 138 ? -1.702 3.420 -23.727 1.00 90.19 138 ALA A N 1
ATOM 1102 C CA . ALA A 1 138 ? -0.562 2.509 -23.632 1.00 90.19 138 ALA A CA 1
ATOM 1103 C C . ALA A 1 138 ? -0.459 1.855 -22.243 1.00 90.19 138 ALA A C 1
ATOM 1105 O O . ALA A 1 138 ? -0.175 0.669 -22.135 1.00 90.19 138 ALA A O 1
ATOM 1106 N N . MET A 1 139 ? -0.758 2.602 -21.174 1.00 87.94 139 MET A N 1
ATOM 1107 C CA . MET A 1 139 ? -0.834 2.051 -19.820 1.00 87.94 139 MET A CA 1
ATOM 1108 C C . MET A 1 139 ? -1.946 0.996 -19.694 1.00 87.94 139 MET A C 1
ATOM 1110 O O . MET A 1 139 ? -1.727 -0.043 -19.076 1.00 87.94 139 MET A O 1
ATOM 1114 N N . LEU A 1 140 ? -3.125 1.228 -20.284 1.00 91.38 140 LEU A N 1
ATOM 1115 C CA . LEU A 1 140 ? -4.209 0.241 -20.295 1.00 91.38 140 LEU A CA 1
ATOM 1116 C C . LEU A 1 140 ? -3.820 -1.017 -21.081 1.00 91.38 140 LEU A C 1
ATOM 1118 O O . LEU A 1 140 ? -4.034 -2.124 -20.588 1.00 91.38 140 LEU A O 1
ATOM 1122 N N . ASP A 1 141 ? -3.226 -0.850 -22.262 1.00 93.69 141 ASP A N 1
ATOM 1123 C CA . ASP A 1 141 ? -2.750 -1.962 -23.088 1.00 93.69 141 ASP A CA 1
ATOM 1124 C C . ASP A 1 141 ? -1.722 -2.806 -22.325 1.00 93.69 141 ASP A C 1
ATOM 1126 O O . ASP A 1 141 ? -1.835 -4.030 -22.281 1.00 93.69 141 ASP A O 1
ATOM 1130 N N . ALA A 1 142 ? -0.798 -2.149 -21.622 1.00 90.50 142 ALA A N 1
ATOM 1131 C CA . ALA A 1 142 ? 0.192 -2.798 -20.775 1.00 90.50 142 ALA A CA 1
ATOM 1132 C C . ALA A 1 142 ? -0.443 -3.610 -19.630 1.00 90.50 142 ALA A C 1
ATOM 1134 O O . ALA A 1 142 ? -0.045 -4.745 -19.367 1.00 90.50 142 ALA A O 1
ATOM 1135 N N . TYR A 1 143 ? -1.471 -3.068 -18.964 1.00 89.31 143 TYR A N 1
ATOM 1136 C CA . TYR A 1 143 ? -2.219 -3.808 -17.942 1.00 89.31 143 TYR A CA 1
ATOM 1137 C C . TYR A 1 143 ? -2.953 -5.019 -18.525 1.00 89.31 143 TYR A C 1
ATOM 1139 O O . TYR A 1 143 ? -2.932 -6.097 -17.927 1.00 89.31 143 TYR A O 1
ATOM 1147 N N . LEU A 1 144 ? -3.592 -4.868 -19.688 1.00 92.69 144 LEU A N 1
ATOM 1148 C CA . LEU A 1 144 ? -4.279 -5.969 -20.366 1.00 92.69 144 LEU A CA 1
ATOM 1149 C C . LEU A 1 144 ? -3.301 -7.070 -20.779 1.00 92.69 144 LEU A C 1
ATOM 1151 O O . LEU A 1 144 ? -3.613 -8.253 -20.628 1.00 92.69 144 LEU A O 1
ATOM 1155 N N . GLU A 1 145 ? -2.126 -6.694 -21.277 1.00 93.06 145 GLU A N 1
ATOM 1156 C CA . GLU A 1 145 ? -1.060 -7.629 -21.614 1.00 93.06 145 GLU A CA 1
ATOM 1157 C C . GLU A 1 145 ? -0.586 -8.393 -20.378 1.00 93.06 145 GLU A C 1
ATOM 1159 O O . GLU A 1 145 ? -0.602 -9.624 -20.400 1.00 93.06 145 GLU A O 1
ATOM 1164 N N . ILE A 1 146 ? -0.255 -7.699 -19.282 1.00 90.44 146 ILE A N 1
ATOM 1165 C CA . ILE A 1 146 ? 0.156 -8.334 -18.021 1.00 90.44 146 ILE A CA 1
ATOM 1166 C C . ILE A 1 146 ? -0.875 -9.365 -17.558 1.00 90.44 146 ILE A C 1
ATOM 1168 O O . ILE A 1 146 ? -0.521 -10.496 -17.224 1.00 90.44 146 ILE A O 1
ATOM 1172 N N . VAL A 1 147 ? -2.154 -8.982 -17.521 1.00 91.50 147 VAL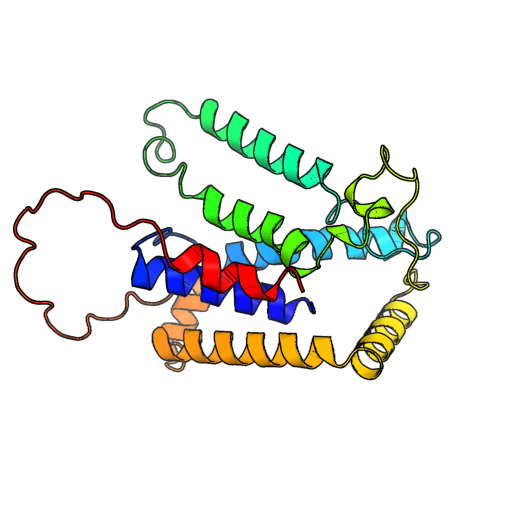 A N 1
ATOM 1173 C CA . VAL A 1 147 ? -3.228 -9.859 -17.037 1.00 91.50 147 VAL A CA 1
ATOM 1174 C C . VAL A 1 147 ? -3.332 -11.127 -17.890 1.00 91.50 147 VAL A C 1
ATOM 1176 O O . VAL A 1 147 ? -3.618 -12.200 -17.360 1.00 91.50 147 VAL A O 1
ATOM 1179 N N . ARG A 1 148 ? -3.069 -11.031 -19.199 1.00 93.69 148 ARG A N 1
ATOM 1180 C CA . ARG A 1 148 ? -3.104 -12.172 -20.126 1.00 93.69 148 ARG A CA 1
ATOM 1181 C C . ARG A 1 148 ? -1.861 -13.054 -20.037 1.00 93.69 148 ARG A C 1
ATOM 1183 O O . ARG A 1 148 ? -1.978 -14.268 -20.171 1.00 93.69 148 ARG A O 1
ATOM 1190 N N . THR A 1 149 ? -0.685 -12.464 -19.847 1.00 94.25 149 THR A N 1
ATOM 1191 C CA . THR A 1 149 ? 0.602 -13.175 -19.927 1.00 94.25 149 THR A CA 1
ATOM 1192 C C . THR A 1 149 ? 1.100 -13.684 -18.577 1.00 94.25 149 THR A C 1
ATOM 1194 O O . THR A 1 149 ? 1.927 -14.592 -18.533 1.00 94.25 149 THR A O 1
ATOM 1197 N N . THR A 1 150 ? 0.589 -13.142 -17.468 1.00 93.06 150 THR A N 1
ATOM 1198 C CA . THR A 1 150 ? 1.112 -13.398 -16.120 1.00 93.06 150 THR A CA 1
ATOM 1199 C C . THR A 1 150 ? 0.037 -14.030 -15.222 1.00 93.06 150 THR A C 1
ATOM 1201 O O . THR A 1 150 ? -0.528 -13.365 -14.351 1.00 93.06 150 THR A O 1
ATOM 1204 N N . PRO A 1 151 ? -0.254 -15.340 -15.370 1.00 92.50 151 PRO A N 1
ATOM 1205 C CA . PRO A 1 151 ? -1.355 -16.010 -14.666 1.00 92.50 151 PRO A CA 1
ATOM 1206 C C . PRO A 1 151 ? -1.205 -16.004 -13.139 1.00 92.50 151 PRO A C 1
ATOM 1208 O O . PRO A 1 151 ? -2.199 -16.055 -12.418 1.00 92.50 151 PRO A O 1
ATOM 1211 N N . ILE A 1 152 ? 0.022 -15.887 -12.620 1.00 92.31 152 ILE A N 1
ATOM 1212 C CA . ILE A 1 152 ? 0.265 -15.759 -11.177 1.00 92.31 152 ILE A CA 1
ATOM 1213 C C . ILE A 1 152 ? -0.402 -14.507 -10.580 1.00 92.31 152 ILE A C 1
ATOM 1215 O O . ILE A 1 152 ? -0.788 -14.523 -9.414 1.00 92.31 152 ILE A O 1
ATOM 1219 N N . LEU A 1 153 ? -0.618 -13.446 -11.365 1.00 90.81 153 LEU A N 1
ATOM 1220 C CA . LEU A 1 153 ? -1.370 -12.283 -10.891 1.00 90.81 153 LEU A CA 1
ATOM 1221 C C . LEU A 1 153 ? -2.830 -12.627 -10.625 1.00 90.81 153 LEU A C 1
ATOM 1223 O O . LEU A 1 153 ? -3.348 -12.235 -9.588 1.00 90.81 153 LEU A O 1
ATOM 1227 N N . LEU A 1 154 ? -3.464 -13.431 -11.482 1.00 92.69 154 LEU A N 1
ATOM 1228 C CA . LEU A 1 154 ? -4.837 -13.890 -11.253 1.00 92.69 154 LEU A CA 1
ATOM 1229 C C . LEU A 1 154 ? -4.954 -14.699 -9.957 1.00 92.69 154 LEU A C 1
ATOM 1231 O O . LEU A 1 154 ? -5.966 -14.604 -9.264 1.00 92.69 154 LEU A O 1
ATOM 1235 N N . VAL A 1 155 ? -3.914 -15.461 -9.602 1.00 93.69 155 VAL A N 1
ATOM 1236 C CA . VAL A 1 155 ? -3.850 -16.174 -8.318 1.00 93.69 155 VAL A CA 1
ATOM 1237 C C . VAL A 1 155 ? -3.825 -15.186 -7.152 1.00 93.69 155 VAL A C 1
ATOM 1239 O O . VAL A 1 155 ? -4.598 -15.351 -6.208 1.00 93.69 155 VAL A O 1
ATOM 1242 N N . PHE A 1 156 ? -2.986 -14.148 -7.216 1.00 93.19 156 PHE A N 1
ATOM 1243 C CA . PHE A 1 156 ? -2.929 -13.127 -6.167 1.00 93.19 156 PHE A CA 1
ATOM 1244 C C . PHE A 1 156 ? -4.233 -12.331 -6.041 1.00 93.19 156 PHE A C 1
ATOM 1246 O O . PHE A 1 156 ? -4.689 -12.130 -4.919 1.00 93.19 156 PHE A O 1
ATOM 1253 N N . GLU A 1 157 ? -4.866 -11.947 -7.152 1.00 94.56 157 GLU A N 1
ATOM 1254 C CA . GLU A 1 157 ? -6.170 -11.268 -7.130 1.00 94.56 157 GLU A CA 1
ATOM 1255 C C . GLU A 1 157 ? -7.271 -12.168 -6.565 1.00 94.56 157 GLU A C 1
ATOM 1257 O O . GLU A 1 157 ? -8.071 -11.738 -5.740 1.00 94.56 157 GLU A O 1
ATOM 1262 N N . SER A 1 158 ? -7.290 -13.449 -6.940 1.00 96.19 158 SER A N 1
ATOM 1263 C CA . SER A 1 158 ? -8.270 -14.405 -6.405 1.00 96.19 158 SER A CA 1
ATOM 1264 C C . SER A 1 158 ? -8.092 -14.609 -4.899 1.00 96.19 158 SER A C 1
ATOM 1266 O O . SER A 1 158 ? -9.071 -14.694 -4.154 1.00 96.19 158 SER A O 1
ATOM 1268 N N . LEU A 1 159 ? -6.840 -14.670 -4.433 1.00 96.69 159 LEU A N 1
ATOM 1269 C CA . LEU A 1 159 ? -6.524 -14.758 -3.012 1.00 96.69 159 LEU A CA 1
ATOM 1270 C C . LEU A 1 159 ? -6.923 -13.479 -2.266 1.00 96.69 159 LEU A C 1
ATOM 1272 O O . LEU A 1 159 ? -7.514 -13.570 -1.190 1.00 96.69 159 LEU A O 1
ATOM 1276 N N . GLY A 1 160 ? -6.628 -12.308 -2.831 1.00 96.56 160 GLY A N 1
ATOM 1277 C CA . GLY A 1 160 ? -7.065 -11.019 -2.301 1.00 96.56 160 GLY A CA 1
ATOM 1278 C C . GLY A 1 160 ? -8.586 -10.966 -2.150 1.00 96.56 160 GLY A C 1
ATOM 1279 O O . GLY A 1 160 ? -9.091 -10.729 -1.050 1.00 96.56 160 GLY A O 1
ATOM 1280 N N . LEU A 1 161 ? -9.326 -11.341 -3.195 1.00 97.75 161 LEU A N 1
ATOM 1281 C CA . LEU A 1 161 ? -10.785 -11.370 -3.175 1.00 97.75 161 LEU A CA 1
ATOM 1282 C C . LEU A 1 161 ? -11.329 -12.326 -2.104 1.00 9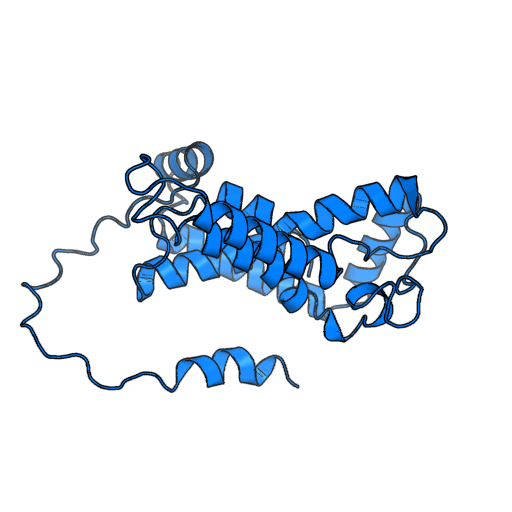7.75 161 LEU A C 1
ATOM 1284 O O . LEU A 1 161 ? -12.274 -11.990 -1.386 1.00 97.75 161 LEU A O 1
ATOM 1288 N N . ALA A 1 162 ? -10.722 -13.505 -1.942 1.00 98.25 162 ALA A N 1
ATOM 1289 C CA . ALA A 1 162 ? -11.091 -14.446 -0.885 1.00 98.25 162 ALA A CA 1
ATOM 1290 C C . ALA A 1 162 ? -10.841 -13.867 0.521 1.00 98.25 162 ALA A C 1
ATOM 1292 O O . ALA A 1 162 ? -11.666 -14.028 1.424 1.00 98.25 162 ALA A O 1
ATOM 1293 N N . LEU A 1 163 ? -9.729 -13.152 0.710 1.00 98.19 163 LEU A N 1
ATOM 1294 C CA . LEU A 1 163 ? -9.401 -12.462 1.958 1.00 98.19 163 LEU A CA 1
ATOM 1295 C C . LEU A 1 163 ? -10.361 -11.299 2.248 1.00 98.19 163 LEU A C 1
ATOM 1297 O O . LEU A 1 163 ? -10.757 -11.104 3.402 1.00 98.19 163 LEU A O 1
ATOM 1301 N N . LEU A 1 164 ? -10.789 -10.568 1.218 1.00 98.12 164 LEU A N 1
ATOM 1302 C CA . LEU A 1 164 ? -11.821 -9.541 1.329 1.00 98.12 164 LEU A CA 1
ATOM 1303 C C . LEU A 1 164 ? -13.172 -10.149 1.711 1.00 98.12 164 LEU A C 1
ATOM 1305 O O . LEU A 1 164 ? -13.823 -9.660 2.635 1.00 98.12 164 LEU A O 1
ATOM 1309 N N . ALA A 1 165 ? -13.581 -11.237 1.055 1.00 98.31 165 ALA A N 1
ATOM 1310 C CA . ALA A 1 165 ? -14.804 -11.957 1.395 1.00 98.31 165 ALA A CA 1
ATOM 1311 C C . ALA A 1 165 ? -14.774 -12.446 2.853 1.00 98.31 165 ALA A C 1
ATOM 1313 O O . ALA A 1 165 ? -15.754 -12.283 3.584 1.00 98.31 165 ALA A O 1
ATOM 1314 N N . TRP A 1 166 ? -13.627 -12.959 3.311 1.00 97.75 166 TRP A N 1
ATOM 1315 C CA . TRP A 1 166 ? -13.423 -13.325 4.711 1.00 97.75 166 TRP A CA 1
ATOM 1316 C C . TRP A 1 166 ? -13.555 -12.126 5.658 1.00 97.75 166 TRP A C 1
ATOM 1318 O O . TRP A 1 166 ? -14.238 -12.245 6.672 1.00 97.75 166 TRP A O 1
ATOM 1328 N N . LEU A 1 167 ? -12.967 -10.967 5.346 1.00 97.44 167 LEU A N 1
ATOM 1329 C CA . LEU A 1 167 ? -13.135 -9.746 6.142 1.00 97.44 167 LEU A CA 1
ATOM 1330 C C . LEU A 1 167 ? -14.604 -9.317 6.225 1.00 97.44 167 LEU A C 1
ATOM 1332 O O . LEU A 1 167 ? -15.102 -9.016 7.314 1.00 97.44 167 LEU A O 1
ATOM 1336 N N . VAL A 1 168 ? -15.292 -9.295 5.080 1.00 97.56 168 VAL A N 1
ATOM 1337 C CA . VAL A 1 168 ? -16.714 -8.951 4.994 1.00 97.56 168 VAL A CA 1
ATOM 1338 C C . VAL A 1 168 ? -17.524 -9.878 5.894 1.00 97.56 168 VAL A C 1
ATOM 1340 O O . VAL A 1 168 ? -18.348 -9.389 6.671 1.00 97.56 168 VAL A O 1
ATOM 1343 N N . TRP A 1 169 ? -17.235 -11.183 5.843 1.00 96.88 169 TRP A N 1
ATOM 1344 C CA . TRP A 1 169 ? -17.880 -12.218 6.648 1.00 96.88 169 TRP A CA 1
ATOM 1345 C C . TRP A 1 169 ? -17.514 -12.190 8.155 1.00 96.88 169 TRP A C 1
ATOM 1347 O O . TRP A 1 169 ? -18.372 -12.367 9.017 1.00 96.88 169 TRP A O 1
ATOM 1357 N N . ASP A 1 170 ? -16.267 -11.912 8.529 1.00 95.44 170 ASP A N 1
ATOM 1358 C CA . ASP A 1 170 ? -15.855 -11.844 9.943 1.00 95.44 170 ASP A CA 1
ATOM 1359 C C . ASP A 1 170 ? -16.416 -10.592 10.638 1.00 95.44 170 ASP A C 1
ATOM 1361 O O . ASP A 1 170 ? -16.717 -10.617 11.833 1.00 95.44 170 ASP A O 1
ATOM 1365 N N . ARG A 1 171 ? -16.592 -9.488 9.898 1.00 95.50 171 ARG A N 1
ATOM 1366 C CA . ARG A 1 171 ? -17.005 -8.187 10.456 1.00 95.50 171 ARG A CA 1
ATOM 1367 C C . ARG A 1 171 ? -18.469 -7.828 10.250 1.00 95.50 171 ARG A C 1
ATOM 1369 O O . ARG A 1 171 ? -18.897 -6.748 10.662 1.00 95.50 171 ARG A O 1
ATOM 1376 N N . GLY A 1 172 ? -19.273 -8.716 9.672 1.00 96.06 172 GLY A N 1
ATOM 1377 C CA . GLY A 1 172 ? -20.694 -8.425 9.497 1.00 96.06 172 GLY A CA 1
ATOM 1378 C C . GLY A 1 172 ? -20.977 -7.379 8.421 1.00 96.06 172 GLY A C 1
ATOM 1379 O O . GLY A 1 172 ? -22.043 -6.764 8.491 1.00 96.06 172 GLY A O 1
ATOM 1380 N N . LEU A 1 173 ? -20.047 -7.133 7.485 1.00 96.88 173 LEU A N 1
ATOM 1381 C CA . LEU A 1 173 ? -20.125 -6.024 6.521 1.00 96.88 173 LEU A CA 1
ATOM 1382 C C . LEU A 1 173 ? -21.116 -6.283 5.376 1.00 96.88 173 LEU A C 1
ATOM 1384 O O . LEU A 1 173 ? -21.396 -5.374 4.608 1.00 96.88 173 LEU A O 1
ATOM 1388 N N . TRP A 1 174 ? -21.716 -7.473 5.275 1.00 97.12 174 TRP A N 1
ATOM 1389 C CA . TRP A 1 174 ? -22.868 -7.690 4.383 1.00 97.12 174 TRP A CA 1
ATOM 1390 C C . TRP A 1 174 ? -24.135 -6.976 4.881 1.00 97.12 174 TRP A C 1
ATOM 1392 O O . TRP A 1 174 ? -25.090 -6.787 4.129 1.00 97.12 174 TRP A O 1
ATOM 1402 N N . ARG A 1 175 ? -24.168 -6.564 6.158 1.00 96.69 175 ARG A N 1
ATOM 1403 C CA . ARG A 1 175 ? -25.276 -5.794 6.730 1.00 96.69 175 ARG A CA 1
ATOM 1404 C C . ARG A 1 175 ? -25.097 -4.320 6.379 1.00 96.69 175 ARG A C 1
ATOM 1406 O O . ARG A 1 175 ? -24.111 -3.708 6.785 1.00 96.69 175 ARG A O 1
ATOM 1413 N N . ARG A 1 176 ? -26.082 -3.722 5.701 1.00 97.56 176 ARG A N 1
ATOM 1414 C CA . ARG A 1 176 ? -26.033 -2.315 5.252 1.00 97.56 176 ARG A CA 1
ATOM 1415 C C . ARG A 1 176 ? -25.604 -1.315 6.342 1.00 97.56 176 ARG A C 1
ATOM 1417 O O . ARG A 1 176 ? -24.730 -0.507 6.042 1.00 97.56 176 ARG A O 1
ATOM 1424 N N . PRO A 1 177 ? -26.114 -1.366 7.594 1.00 97.00 177 PRO A N 1
ATOM 1425 C CA . PRO A 1 177 ? -25.686 -0.421 8.631 1.00 97.00 177 PRO A CA 1
ATOM 1426 C C . PRO A 1 177 ? -24.210 -0.581 9.017 1.00 97.00 177 PRO A C 1
ATOM 1428 O O . PRO A 1 177 ? -23.511 0.407 9.221 1.00 97.00 177 PRO A O 1
ATOM 1431 N N . ALA A 1 178 ? -23.722 -1.824 9.074 1.00 96.38 178 ALA A N 1
ATOM 1432 C CA . ALA A 1 178 ? -22.324 -2.122 9.369 1.00 96.38 178 ALA A CA 1
ATOM 1433 C C . ALA A 1 178 ? -21.401 -1.653 8.237 1.00 96.38 178 ALA A C 1
ATOM 1435 O O . ALA A 1 178 ? -20.369 -1.047 8.512 1.00 96.38 178 ALA A O 1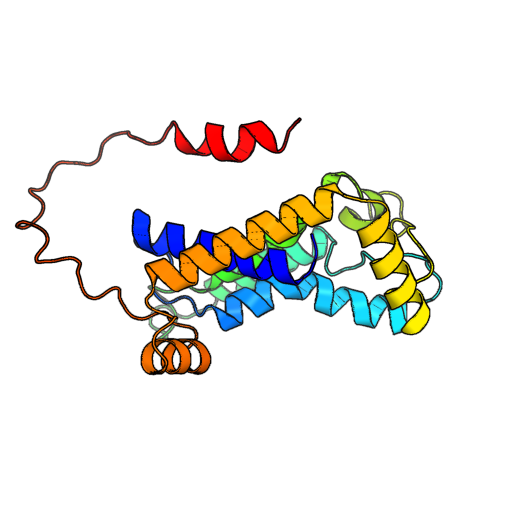
ATOM 1436 N N . LEU A 1 179 ? -21.791 -1.887 6.979 1.00 97.62 179 LEU A N 1
ATOM 1437 C CA . LEU A 1 179 ? -21.052 -1.400 5.815 1.00 97.62 179 LEU A CA 1
ATOM 1438 C C . LEU A 1 179 ? -21.012 0.128 5.770 1.00 97.62 179 LEU A C 1
ATOM 1440 O O . LEU A 1 179 ? -19.941 0.700 5.606 1.00 97.62 179 LEU A O 1
ATOM 1444 N N . ALA A 1 180 ? -22.153 0.796 5.955 1.00 97.62 180 ALA A N 1
ATOM 1445 C CA . ALA A 1 180 ? -22.223 2.255 5.961 1.00 97.62 180 ALA A CA 1
ATOM 1446 C C . ALA A 1 180 ? -21.334 2.853 7.061 1.00 97.62 180 ALA A C 1
ATOM 1448 O O . ALA A 1 180 ? -20.533 3.746 6.789 1.00 97.62 180 ALA A O 1
ATOM 1449 N N . ALA A 1 181 ? -21.402 2.313 8.283 1.00 96.75 181 ALA A N 1
ATOM 1450 C CA . ALA A 1 181 ? -20.524 2.724 9.374 1.00 96.75 181 ALA A CA 1
ATOM 1451 C C . ALA A 1 181 ? -19.041 2.491 9.036 1.00 96.75 181 ALA A C 1
ATOM 1453 O O . ALA A 1 181 ? -18.217 3.377 9.268 1.00 96.75 181 ALA A O 1
ATOM 1454 N N . PHE A 1 182 ? -18.699 1.344 8.441 1.00 97.12 182 PHE A N 1
ATOM 1455 C CA . PHE A 1 182 ? -17.335 1.034 8.008 1.00 97.12 182 PHE A CA 1
ATOM 1456 C C . PHE A 1 182 ? -16.827 2.012 6.942 1.00 97.12 182 PHE A C 1
ATOM 1458 O O . PHE A 1 182 ? -15.726 2.530 7.075 1.00 97.12 182 PHE A O 1
ATOM 1465 N N . LEU A 1 183 ? -17.628 2.334 5.926 1.00 97.19 183 LEU A N 1
ATOM 1466 C CA . LEU A 1 183 ? -17.239 3.278 4.872 1.00 97.19 183 LEU A CA 1
ATOM 1467 C C . LEU A 1 183 ? -17.105 4.720 5.395 1.00 97.19 183 LEU A C 1
ATOM 1469 O O . LEU A 1 183 ? -16.224 5.460 4.959 1.00 97.19 183 LEU A O 1
ATOM 1473 N N . LEU A 1 184 ? -17.936 5.123 6.361 1.00 97.62 184 LEU A N 1
ATOM 1474 C CA . LEU A 1 184 ? -17.913 6.474 6.937 1.00 97.62 184 LEU A CA 1
ATOM 1475 C C . LEU A 1 184 ? -16.821 6.680 7.989 1.00 97.62 184 LEU A C 1
ATOM 1477 O O . LEU A 1 184 ? -16.298 7.786 8.122 1.00 97.62 184 LEU A O 1
ATOM 1481 N N . THR A 1 185 ? -16.477 5.641 8.747 1.00 95.75 185 THR A N 1
ATOM 1482 C CA . THR A 1 185 ? -15.534 5.746 9.875 1.00 95.75 185 THR A CA 1
ATOM 1483 C C . THR A 1 185 ? -14.210 5.039 9.625 1.00 95.75 185 THR A C 1
ATOM 1485 O O . THR A 1 185 ? -13.263 5.242 10.378 1.00 95.75 185 THR A O 1
ATOM 1488 N N . GLY A 1 186 ? -14.150 4.176 8.609 1.00 96.19 186 GLY A N 1
ATOM 1489 C CA . GLY A 1 186 ? -13.032 3.273 8.360 1.00 96.19 186 GLY A CA 1
ATOM 1490 C C . GLY A 1 186 ? -12.849 2.198 9.425 1.00 96.19 186 GLY A C 1
ATOM 1491 O O . GLY A 1 186 ? -11.827 1.518 9.431 1.00 96.19 186 GLY A O 1
ATOM 1492 N N . ARG A 1 187 ? -13.793 2.043 10.357 1.00 95.06 187 ARG A N 1
ATOM 1493 C CA . ARG A 1 187 ? -13.677 1.107 11.474 1.00 95.06 187 ARG A CA 1
ATOM 1494 C C . ARG A 1 187 ? -14.742 0.029 11.353 1.00 95.06 187 ARG A C 1
ATOM 1496 O O . ARG A 1 187 ? -15.924 0.359 11.246 1.00 95.06 187 ARG A O 1
ATOM 1503 N N . PRO A 1 188 ? -14.362 -1.261 11.347 1.00 93.25 188 PRO A N 1
ATOM 1504 C CA . PRO A 1 188 ? -15.354 -2.319 11.342 1.00 93.25 188 PRO A CA 1
ATOM 1505 C C . PRO A 1 188 ? -16.114 -2.291 12.672 1.00 93.25 188 PRO A C 1
ATOM 1507 O O . PRO A 1 188 ? -15.541 -1.886 13.690 1.00 93.25 188 PRO A O 1
ATOM 1510 N N . PRO A 1 189 ? -17.373 -2.759 12.702 1.00 89.12 189 PRO A N 1
ATOM 1511 C CA . PRO A 1 189 ? -18.067 -2.965 13.960 1.00 89.12 189 PRO A CA 1
ATOM 1512 C C . PRO A 1 189 ? -17.177 -3.782 14.897 1.00 89.12 189 PRO A C 1
ATOM 1514 O O . PRO A 1 189 ? -16.532 -4.755 14.472 1.00 89.12 189 PRO A O 1
ATOM 1517 N N . VAL A 1 190 ? -17.137 -3.396 16.176 1.00 81.25 190 VAL A N 1
ATOM 1518 C CA . VAL A 1 190 ? -16.637 -4.305 17.208 1.00 81.25 190 VAL A CA 1
ATOM 1519 C C . VAL A 1 190 ? -17.472 -5.561 17.039 1.00 81.25 190 VAL A C 1
ATOM 1521 O O . VAL A 1 190 ? -18.701 -5.470 17.028 1.00 81.25 190 VAL A O 1
ATOM 1524 N N . ALA A 1 191 ? -16.820 -6.693 16.764 1.00 69.38 191 ALA A N 1
ATOM 1525 C CA . ALA A 1 191 ? -17.528 -7.952 16.624 1.00 69.38 191 ALA A CA 1
ATOM 1526 C C . ALA A 1 191 ? -18.313 -8.121 17.922 1.00 69.38 191 ALA A C 1
ATOM 1528 O O . ALA A 1 191 ? -17.685 -8.313 18.960 1.00 69.38 191 ALA A O 1
ATOM 1529 N N . ALA A 1 192 ? -19.637 -7.924 17.858 1.00 57.75 192 ALA A N 1
ATOM 1530 C CA . ALA A 1 192 ? -20.519 -8.092 18.999 1.00 57.75 192 ALA A CA 1
ATOM 1531 C C . ALA A 1 192 ? -20.166 -9.458 19.559 1.00 57.75 192 ALA A C 1
ATOM 1533 O O . ALA A 1 192 ? -20.177 -10.431 18.798 1.00 57.75 192 ALA A O 1
ATOM 1534 N N . ASP A 1 193 ? -19.677 -9.465 20.796 1.00 51.25 193 ASP A N 1
ATOM 1535 C CA . ASP A 1 193 ? -19.012 -10.611 21.381 1.00 51.25 193 ASP A CA 1
ATOM 1536 C C . ASP A 1 193 ? -19.777 -11.880 21.026 1.00 51.25 193 ASP A C 1
ATOM 1538 O O . ASP A 1 193 ? -20.988 -11.981 21.229 1.00 51.25 193 ASP A O 1
ATOM 1542 N N . ALA A 1 194 ? -19.069 -12.829 20.418 1.00 47.81 194 ALA A N 1
ATOM 1543 C CA . ALA A 1 194 ? -19.557 -14.184 20.267 1.00 47.81 194 ALA A CA 1
ATOM 1544 C C . ALA A 1 194 ? -19.727 -14.761 21.682 1.00 47.81 194 ALA A C 1
ATOM 1546 O O . ALA A 1 194 ? -18.817 -15.404 22.195 1.00 47.81 194 ALA A O 1
ATOM 1547 N N . GLY A 1 195 ? -20.855 -14.446 22.320 1.00 46.53 195 GLY A N 1
ATOM 1548 C CA . GLY A 1 195 ? -21.214 -14.828 23.680 1.00 46.53 195 GLY A CA 1
ATOM 1549 C C . GLY A 1 195 ? -20.304 -14.262 24.781 1.00 46.53 195 GLY A C 1
ATOM 1550 O O . GLY A 1 195 ? -19.195 -13.792 24.516 1.00 46.53 195 GLY A O 1
ATOM 1551 N N . PRO A 1 196 ? -20.754 -14.318 26.048 1.00 46.31 196 PRO A N 1
ATOM 1552 C CA . PRO A 1 196 ? -19.920 -13.999 27.197 1.00 46.31 196 PRO A CA 1
ATOM 1553 C C . PRO A 1 196 ? -18.695 -14.913 27.179 1.00 46.31 196 PRO A C 1
ATOM 1555 O O . PRO A 1 196 ? -18.782 -16.111 27.454 1.00 46.31 196 PRO A O 1
ATOM 1558 N N . ARG A 1 197 ? -17.532 -14.356 26.830 1.00 54.81 197 ARG A N 1
ATOM 1559 C CA . ARG A 1 197 ? -16.272 -15.046 27.082 1.00 54.81 197 ARG A CA 1
ATOM 1560 C C . ARG A 1 197 ? -16.167 -15.230 28.590 1.00 54.81 197 ARG A C 1
ATOM 1562 O O . ARG A 1 197 ? -16.292 -14.274 29.348 1.00 54.81 197 ARG A O 1
ATOM 1569 N N . SER A 1 198 ? -15.991 -16.491 28.962 1.00 48.34 198 SER A N 1
ATOM 1570 C CA . SER A 1 198 ? -15.706 -17.028 30.286 1.00 48.34 198 SER A CA 1
ATOM 1571 C C . SER A 1 198 ? -14.875 -16.109 31.198 1.00 48.34 198 SER A C 1
ATOM 1573 O O . SER A 1 198 ? -14.081 -15.305 30.705 1.00 48.34 198 SER A O 1
ATOM 1575 N N . PRO A 1 199 ? -15.045 -16.255 32.527 1.00 53.88 199 PRO A N 1
ATOM 1576 C CA . PRO A 1 199 ? -14.552 -15.334 33.548 1.00 53.88 199 PRO A CA 1
ATOM 1577 C C . PRO A 1 199 ? -13.057 -15.013 33.464 1.00 53.88 199 PRO A C 1
ATOM 1579 O O . PRO A 1 199 ? -12.255 -15.763 32.910 1.00 53.88 199 PRO A O 1
ATOM 1582 N N . ALA A 1 200 ? -12.745 -13.857 34.054 1.00 51.16 200 ALA A N 1
ATOM 1583 C CA . ALA A 1 200 ? -11.471 -13.154 34.101 1.00 51.16 200 ALA A CA 1
ATOM 1584 C C . ALA A 1 200 ? -10.208 -14.040 34.030 1.00 51.16 200 ALA A C 1
ATOM 1586 O O . ALA A 1 200 ? -10.115 -15.058 34.720 1.00 51.16 200 ALA A O 1
ATOM 1587 N N . PRO A 1 201 ? -9.185 -13.623 33.261 1.00 55.25 201 PRO A N 1
ATOM 1588 C CA . PRO A 1 201 ? -7.923 -14.337 33.193 1.00 55.25 201 PRO A CA 1
ATOM 1589 C C . PRO A 1 201 ? -7.246 -14.332 34.566 1.00 55.25 201 PRO A C 1
ATOM 1591 O O . PRO A 1 201 ? -6.775 -13.303 35.045 1.00 55.25 201 PRO A O 1
ATOM 1594 N N . THR A 1 202 ? -7.155 -15.510 35.181 1.00 60.50 202 THR A N 1
ATOM 1595 C CA . THR A 1 202 ? -6.219 -15.772 36.275 1.00 60.50 202 THR A CA 1
ATOM 1596 C C . THR A 1 202 ? -4.814 -15.405 35.808 1.00 60.50 202 THR A C 1
ATOM 1598 O O . THR A 1 202 ? -4.330 -15.929 34.801 1.00 60.50 202 THR A O 1
ATOM 1601 N N . THR A 1 203 ? -4.172 -14.500 36.538 1.00 59.16 203 THR A N 1
ATOM 1602 C CA . THR A 1 203 ? -2.805 -14.018 36.337 1.00 59.16 203 THR A CA 1
ATOM 1603 C C . THR A 1 203 ? -1.810 -15.180 36.322 1.00 59.16 203 THR A C 1
ATOM 1605 O O . THR A 1 203 ? -1.323 -15.608 37.365 1.00 59.16 203 THR A O 1
ATOM 1608 N N . ARG A 1 204 ? -1.487 -15.707 35.136 1.00 49.22 204 ARG A N 1
ATOM 1609 C CA . ARG A 1 204 ? -0.296 -16.541 34.931 1.00 49.22 204 ARG A CA 1
ATOM 1610 C C . ARG A 1 204 ? 0.772 -15.730 34.192 1.00 49.22 204 ARG A C 1
ATOM 1612 O O . ARG A 1 204 ? 0.454 -15.120 33.171 1.00 49.22 204 ARG A O 1
ATOM 1619 N N . PRO A 1 205 ? 2.024 -15.716 34.679 1.00 56.06 205 PRO A N 1
ATOM 1620 C CA . PRO A 1 205 ? 3.103 -14.962 34.058 1.00 56.06 205 PRO A CA 1
ATOM 1621 C C . PRO A 1 205 ? 3.426 -15.525 32.669 1.00 56.06 205 PRO A C 1
ATOM 1623 O O . PRO A 1 205 ? 3.587 -16.732 32.475 1.00 56.06 205 PRO A O 1
ATOM 1626 N N . ALA A 1 206 ? 3.495 -14.625 31.690 1.00 50.72 206 ALA A N 1
ATOM 1627 C CA . ALA A 1 206 ? 3.776 -14.930 30.298 1.00 50.72 206 ALA A CA 1
ATOM 1628 C C . ALA A 1 206 ? 5.278 -15.185 30.095 1.00 50.72 206 ALA A C 1
ATOM 1630 O O . ALA A 1 206 ? 6.055 -14.251 29.910 1.00 50.72 206 ALA A O 1
ATOM 1631 N N . ALA A 1 207 ? 5.678 -16.456 30.083 1.00 51.47 207 ALA A N 1
ATOM 1632 C CA . ALA A 1 207 ? 6.983 -16.881 29.590 1.00 51.47 207 ALA A CA 1
ATOM 1633 C C . ALA A 1 207 ? 6.837 -17.654 28.264 1.00 51.47 207 ALA A C 1
ATOM 1635 O O . ALA A 1 207 ? 6.072 -18.610 28.150 1.00 51.47 207 ALA A O 1
ATOM 1636 N N . SER A 1 208 ? 7.578 -17.175 27.259 1.00 55.09 208 SER A N 1
ATOM 1637 C CA . SER A 1 208 ? 8.120 -17.913 26.105 1.00 55.09 208 SER A CA 1
ATOM 1638 C C . SER A 1 208 ? 7.175 -18.772 25.240 1.00 55.09 208 SER A C 1
ATOM 1640 O O . SER A 1 208 ? 7.332 -19.983 25.120 1.00 55.09 208 SER A O 1
ATOM 1642 N N . ARG A 1 209 ? 6.286 -18.142 24.456 1.00 50.88 209 ARG A N 1
ATOM 1643 C CA . ARG A 1 209 ? 5.733 -18.779 23.233 1.00 50.88 209 ARG A CA 1
ATOM 1644 C C . ARG A 1 209 ? 5.751 -17.858 22.013 1.00 50.88 209 ARG A C 1
ATOM 1646 O O . ARG A 1 209 ? 4.739 -17.606 21.368 1.00 50.88 209 ARG A O 1
ATOM 1653 N N . PHE A 1 210 ? 6.941 -17.382 21.670 1.00 53.88 210 PHE A N 1
ATOM 1654 C CA . PHE A 1 210 ? 7.259 -16.859 20.341 1.00 53.88 210 PHE A CA 1
ATOM 1655 C C . PHE A 1 210 ? 8.103 -17.917 19.633 1.00 53.88 210 PHE A C 1
ATOM 1657 O O . PHE A 1 210 ? 9.274 -18.009 19.985 1.00 53.88 210 PHE A O 1
ATOM 1664 N N . ARG A 1 211 ? 7.559 -18.720 18.693 1.00 56.47 211 ARG A N 1
ATOM 1665 C CA . ARG A 1 211 ? 8.400 -19.367 17.650 1.00 56.47 211 ARG A CA 1
ATOM 1666 C C . ARG A 1 211 ? 7.777 -20.067 16.417 1.00 56.47 211 ARG A C 1
ATOM 1668 O O . ARG A 1 211 ? 8.573 -20.255 15.506 1.00 56.47 211 ARG A O 1
ATOM 1675 N N . PRO A 1 212 ? 6.473 -20.390 16.227 1.00 53.44 212 PRO A N 1
ATOM 1676 C CA . PRO A 1 212 ? 6.104 -21.118 14.996 1.00 53.44 212 PRO A CA 1
ATOM 1677 C C . PRO A 1 212 ? 5.519 -20.286 13.837 1.00 53.44 212 PRO A C 1
ATOM 1679 O O . PRO A 1 212 ? 5.606 -20.720 12.696 1.00 53.44 212 PRO A O 1
ATOM 1682 N N . ILE A 1 213 ? 4.952 -19.094 14.060 1.00 51.34 213 ILE A N 1
ATOM 1683 C CA . ILE A 1 213 ? 4.130 -18.434 13.014 1.00 51.34 213 ILE A CA 1
ATOM 1684 C C . ILE A 1 213 ? 4.961 -17.742 11.916 1.00 51.34 213 ILE A C 1
ATOM 1686 O O . ILE A 1 213 ? 4.562 -17.746 10.754 1.00 51.34 213 ILE A O 1
ATOM 1690 N N . LEU A 1 214 ? 6.152 -17.223 12.237 1.00 46.50 214 LEU A N 1
ATOM 1691 C CA . LEU A 1 214 ? 7.027 -16.588 11.238 1.00 46.50 214 LEU A CA 1
ATOM 1692 C C . LEU A 1 214 ? 7.580 -17.585 10.204 1.00 46.50 214 LEU A C 1
ATOM 1694 O O . LEU A 1 214 ? 7.840 -17.198 9.072 1.00 46.50 214 LEU A O 1
ATOM 1698 N N . ARG A 1 215 ? 7.697 -18.875 10.547 1.00 52.19 215 ARG A N 1
ATOM 1699 C CA . ARG A 1 215 ? 8.138 -19.909 9.595 1.00 52.19 215 ARG A CA 1
ATOM 1700 C C . ARG A 1 215 ? 7.085 -20.249 8.538 1.00 52.19 215 ARG A C 1
ATOM 1702 O O . ARG A 1 215 ? 7.462 -20.665 7.450 1.00 52.19 215 ARG A O 1
ATOM 1709 N N . TRP A 1 216 ? 5.797 -20.061 8.830 1.00 51.50 216 TRP A N 1
ATOM 1710 C CA . TRP A 1 216 ? 4.727 -20.395 7.884 1.00 51.50 216 TRP A CA 1
ATOM 1711 C C . TRP A 1 216 ? 4.481 -19.275 6.866 1.00 51.50 216 TRP A C 1
ATOM 1713 O O . TRP A 1 216 ? 4.328 -19.549 5.684 1.00 51.50 216 TRP A O 1
ATOM 1723 N N . LEU A 1 217 ? 4.533 -18.010 7.300 1.00 45.56 217 LEU A N 1
ATOM 1724 C CA . LEU A 1 217 ? 4.312 -16.862 6.409 1.00 45.56 217 LEU A CA 1
ATOM 1725 C C . LEU A 1 217 ? 5.482 -16.594 5.445 1.00 45.56 217 LEU A C 1
ATOM 1727 O O . LEU A 1 217 ? 5.249 -16.113 4.344 1.00 45.56 217 LEU A O 1
ATOM 1731 N N . PHE A 1 218 ? 6.723 -16.928 5.820 1.00 50.25 218 PHE A N 1
ATOM 1732 C CA . PHE A 1 218 ? 7.910 -16.642 4.995 1.00 50.25 218 PHE A CA 1
ATOM 1733 C C . PHE A 1 218 ? 8.474 -17.851 4.234 1.00 50.25 218 PHE A C 1
ATOM 1735 O O . PHE A 1 218 ? 9.310 -17.673 3.354 1.00 50.25 218 PHE A O 1
ATOM 1742 N N . GLY A 1 219 ? 8.011 -19.075 4.516 1.00 45.44 219 GLY A N 1
ATOM 1743 C CA . GLY A 1 219 ? 8.505 -20.286 3.846 1.00 45.44 219 GLY A CA 1
ATOM 1744 C C . GLY A 1 219 ? 8.143 -20.390 2.358 1.00 45.44 219 GLY A C 1
ATOM 1745 O O . GLY A 1 219 ? 8.776 -21.158 1.639 1.00 45.44 219 GLY A O 1
ATOM 1746 N N . TRP A 1 220 ? 7.153 -19.618 1.899 1.00 44.53 220 TRP A N 1
ATOM 1747 C CA . TRP A 1 220 ? 6.671 -19.629 0.512 1.00 44.53 220 TRP A CA 1
ATOM 1748 C C . TRP A 1 220 ? 7.161 -18.435 -0.323 1.00 44.53 220 TRP A C 1
ATOM 1750 O O . TRP A 1 220 ? 7.149 -18.505 -1.540 1.00 44.53 220 TRP A O 1
ATOM 1760 N N . LEU A 1 221 ? 7.630 -17.354 0.313 1.00 38.72 221 LEU A N 1
ATOM 1761 C CA . LEU A 1 221 ? 8.103 -16.134 -0.368 1.00 38.72 221 LEU A CA 1
ATOM 1762 C C . LEU A 1 221 ? 9.570 -16.210 -0.837 1.00 38.72 221 LEU A C 1
ATOM 1764 O O . LEU A 1 221 ? 10.031 -15.314 -1.536 1.00 38.72 221 LEU A O 1
ATOM 1768 N N . LEU A 1 222 ? 10.302 -17.254 -0.436 1.00 43.47 222 LEU A N 1
ATOM 1769 C CA . LEU A 1 222 ? 11.730 -17.463 -0.727 1.00 43.47 222 LEU A CA 1
ATOM 1770 C C . LEU A 1 222 ? 11.992 -18.668 -1.654 1.00 43.47 222 LEU A C 1
ATOM 1772 O O . LEU A 1 222 ? 13.121 -19.153 -1.720 1.00 43.47 222 LEU A O 1
ATOM 1776 N N . ARG A 1 223 ? 10.960 -19.177 -2.333 1.00 41.53 223 ARG A N 1
ATOM 1777 C CA . ARG A 1 223 ? 11.070 -20.148 -3.432 1.00 41.53 223 ARG A CA 1
ATOM 1778 C C . ARG A 1 223 ? 10.514 -19.519 -4.698 1.00 41.53 223 ARG A C 1
ATOM 1780 O O . ARG A 1 223 ? 11.073 -19.830 -5.766 1.00 41.53 223 ARG A O 1
#

Foldseek 3Di:
DPLLLLLLVLLLVVVCCCVPPVAQQQAFSVLLSCLLCVLQVVQLVCCQPVVLPQQARHALLLEQVNLVVVVVVLVVVLVPDDDPDPCHDPCVSVCVSSSCSSVVNNLVVVCVVFQVRHHPCVPPNGGRHDGRSNDPVRVVVSVVVCVVPPCVVVVSVVVSVVSNVVSCVQQVCVDPVQVVCCVVSSHGPPRPDPDPDDDDDDDDDDDDDPDDPVCVVCVPSVD

pLDDT: mean 86.09, std 17.47, range [38.72, 98.38]

Secondary structure (DSSP, 8-state):
--HHHHHHHHHHHHHHHHHHH--STT--HHHHHHHHHHHHHHHHHHHHTTTTTS--S--GGG-HHHHHHHHHHHHHHHHHS-TTSTTSSS-HHHHHHHHHHHHHHHHHTTGGG-HHHHHTTTSSSSPPP----SSHHHHHHHHHHHHHH-HHHHHHHHHHHHHHHHHHHHTTTTSHHHHHHHHHHS-PPP---SS---S------------SHHHHHHTTTT-

Radius of gyration: 20.32 Å; chains: 1; bounding box: 49×38×60 Å